Protein AF-A0A1F6RYH5-F1 (afdb_monomer_lite)

Structure (mmCIF, N/CA/C/O backbone):
data_AF-A0A1F6RYH5-F1
#
_entry.id   AF-A0A1F6RYH5-F1
#
loop_
_atom_site.group_PDB
_atom_site.id
_atom_site.type_symbol
_atom_site.label_atom_id
_atom_site.label_alt_id
_atom_site.label_comp_id
_atom_site.label_asym_id
_atom_site.label_entity_id
_atom_site.label_seq_id
_atom_site.pdbx_PDB_ins_code
_atom_site.Cartn_x
_atom_site.Cartn_y
_atom_site.Cartn_z
_atom_site.occupancy
_atom_site.B_iso_or_equiv
_atom_site.auth_seq_id
_atom_site.auth_comp_id
_atom_site.auth_asym_id
_atom_site.auth_atom_id
_atom_site.pdbx_PDB_model_num
ATOM 1 N N . MET A 1 1 ? 32.269 -37.380 -30.032 1.00 43.91 1 MET A N 1
ATOM 2 C CA . MET A 1 1 ? 31.910 -37.422 -31.464 1.00 43.91 1 MET A CA 1
ATOM 3 C C . MET A 1 1 ? 30.402 -37.262 -31.604 1.00 43.91 1 MET A C 1
ATOM 5 O O . MET A 1 1 ? 29.677 -38.203 -31.325 1.00 43.91 1 MET A O 1
ATOM 9 N N . SER A 1 2 ? 29.945 -36.060 -31.953 1.00 44.06 2 SER A N 1
ATOM 10 C CA . SER A 1 2 ? 28.698 -35.787 -32.692 1.00 44.06 2 SER A CA 1
ATOM 11 C C . SER A 1 2 ? 28.565 -34.267 -32.829 1.00 44.06 2 SER A C 1
ATOM 13 O O . SER A 1 2 ? 28.397 -33.538 -31.856 1.00 44.06 2 SER A O 1
ATOM 15 N N . ASN A 1 3 ? 28.754 -33.795 -34.060 1.00 35.84 3 ASN A N 1
ATOM 16 C CA . ASN A 1 3 ? 28.699 -32.392 -34.452 1.00 35.84 3 ASN A CA 1
ATOM 17 C C . ASN A 1 3 ? 27.254 -31.891 -34.439 1.00 35.84 3 ASN A C 1
ATOM 19 O O . ASN A 1 3 ? 26.401 -32.464 -35.111 1.00 35.84 3 ASN A O 1
ATOM 23 N N . TRP A 1 4 ? 27.003 -30.783 -33.744 1.00 41.09 4 TRP A N 1
ATOM 24 C CA . TRP A 1 4 ? 25.805 -29.964 -33.926 1.00 41.09 4 TRP A CA 1
ATOM 25 C C . TRP A 1 4 ? 26.230 -28.612 -34.500 1.00 41.09 4 TRP A C 1
ATOM 27 O O . TRP A 1 4 ? 26.720 -27.739 -33.787 1.00 41.09 4 TRP A O 1
ATOM 37 N N . SER A 1 5 ? 26.052 -28.461 -35.811 1.00 47.09 5 SER A N 1
ATOM 38 C CA . SER A 1 5 ? 26.113 -27.179 -36.512 1.00 47.09 5 SER A CA 1
ATOM 39 C C . SER A 1 5 ? 24.833 -26.398 -36.203 1.00 47.09 5 SER A C 1
ATOM 41 O O . SER A 1 5 ? 23.738 -26.837 -36.549 1.00 47.09 5 SER A O 1
ATOM 43 N N . LYS A 1 6 ? 24.962 -25.252 -35.526 1.00 53.59 6 LYS A N 1
ATOM 44 C CA . LYS A 1 6 ? 23.898 -24.249 -35.401 1.00 53.59 6 LYS A CA 1
ATOM 45 C C . LYS A 1 6 ? 24.258 -23.062 -36.287 1.00 53.59 6 LYS A C 1
ATOM 47 O O . LYS A 1 6 ? 25.104 -22.252 -35.922 1.00 53.59 6 LYS A O 1
ATOM 52 N N . SER A 1 7 ? 23.599 -22.952 -37.434 1.00 44.09 7 SER A N 1
ATOM 53 C CA . SER A 1 7 ? 23.533 -21.716 -38.210 1.00 44.09 7 SER A CA 1
ATOM 54 C C . SER A 1 7 ? 22.563 -20.748 -37.527 1.00 44.09 7 SER A C 1
ATOM 56 O O . SER A 1 7 ? 21.377 -21.047 -37.389 1.00 44.09 7 SER A O 1
ATOM 58 N N . VAL A 1 8 ? 23.067 -19.595 -37.092 1.00 40.69 8 VAL A N 1
ATOM 59 C CA . VAL A 1 8 ? 22.266 -18.470 -36.597 1.00 40.69 8 VAL A CA 1
ATOM 60 C C . VAL A 1 8 ? 21.957 -17.565 -37.789 1.00 40.69 8 VAL A C 1
ATOM 62 O O . VAL A 1 8 ? 22.864 -16.956 -38.349 1.00 40.69 8 VAL A O 1
ATOM 65 N N . ILE A 1 9 ? 20.685 -17.489 -38.183 1.00 40.03 9 ILE A N 1
ATOM 66 C CA . ILE A 1 9 ? 20.181 -16.507 -39.149 1.00 40.03 9 ILE A CA 1
ATOM 67 C C . ILE A 1 9 ? 19.642 -15.317 -38.349 1.00 40.03 9 ILE A C 1
ATOM 69 O O . ILE A 1 9 ? 18.675 -15.453 -37.602 1.00 40.03 9 ILE A O 1
ATOM 73 N N . PHE A 1 10 ? 20.275 -14.154 -38.502 1.00 41.72 10 PHE A N 1
ATOM 74 C CA . PHE A 1 10 ? 19.718 -12.867 -38.087 1.00 41.72 10 PHE A CA 1
ATOM 75 C C . PHE A 1 10 ? 18.779 -12.369 -39.191 1.00 41.72 10 PHE A C 1
ATOM 77 O O . PHE A 1 10 ? 19.227 -12.031 -40.283 1.00 41.72 10 PHE A O 1
ATOM 84 N N . GLY A 1 11 ? 17.480 -12.322 -38.904 1.00 35.91 11 GLY A N 1
ATOM 85 C CA . GLY A 1 11 ? 16.464 -11.745 -39.782 1.00 35.91 11 GLY A CA 1
ATOM 86 C C . GLY A 1 11 ? 15.385 -11.067 -38.948 1.00 35.91 11 GLY A C 1
ATOM 87 O O . GLY A 1 11 ? 14.420 -11.706 -38.545 1.00 35.91 11 GLY A O 1
ATOM 88 N N . GLY A 1 12 ? 15.577 -9.782 -38.649 1.00 33.50 12 GLY A N 1
ATOM 89 C CA . GLY A 1 12 ? 14.539 -8.928 -38.081 1.00 33.50 12 GLY A CA 1
ATOM 90 C C . GLY A 1 12 ? 13.688 -8.346 -39.205 1.00 33.50 12 GLY A C 1
ATOM 91 O O . GLY A 1 12 ? 14.188 -7.554 -39.999 1.00 33.50 12 GLY A O 1
ATOM 92 N N . ILE A 1 13 ? 12.417 -8.741 -39.273 1.00 40.22 13 ILE A N 1
ATOM 93 C CA . ILE A 1 13 ? 11.401 -8.134 -40.138 1.00 40.22 13 ILE A CA 1
ATOM 94 C C . ILE A 1 13 ? 10.404 -7.421 -39.222 1.00 40.22 13 ILE A C 1
ATOM 96 O O . ILE A 1 13 ? 9.761 -8.052 -38.385 1.00 40.22 13 ILE A O 1
ATOM 100 N N . TYR A 1 14 ? 10.291 -6.102 -39.373 1.00 45.47 14 TYR A N 1
ATOM 101 C CA . TYR A 1 14 ? 9.197 -5.312 -38.809 1.00 45.47 14 TYR A CA 1
ATOM 102 C C . TYR A 1 14 ? 7.936 -5.506 -39.666 1.00 45.47 14 TYR A C 1
ATOM 104 O O . TYR A 1 14 ? 8.047 -5.433 -40.892 1.00 45.47 14 TYR A O 1
ATOM 112 N N . PRO A 1 15 ? 6.736 -5.684 -39.087 1.00 50.44 15 PRO A N 1
ATOM 113 C CA . PRO A 1 15 ? 5.502 -5.567 -39.848 1.00 50.44 15 PRO A CA 1
ATOM 114 C C . PRO A 1 15 ? 5.034 -4.103 -39.893 1.00 50.44 15 PRO A C 1
ATOM 116 O O . PRO A 1 15 ? 4.848 -3.466 -38.857 1.00 50.44 15 PRO A O 1
ATOM 119 N N . ALA A 1 16 ? 4.803 -3.593 -41.102 1.00 46.28 16 ALA A N 1
ATOM 120 C CA . ALA A 1 16 ? 3.937 -2.445 -41.368 1.00 46.28 16 ALA A CA 1
ATOM 121 C C . ALA A 1 16 ? 2.652 -2.942 -42.072 1.00 46.28 16 ALA A C 1
ATOM 123 O O . ALA A 1 16 ? 2.674 -4.022 -42.669 1.00 46.28 16 ALA A O 1
ATOM 124 N N . PRO A 1 17 ? 1.520 -2.227 -41.948 1.00 59.06 17 PRO A N 1
ATOM 125 C CA . PRO A 1 17 ? 0.196 -2.828 -42.046 1.00 59.06 17 PRO A CA 1
ATOM 126 C C . PRO A 1 17 ? -0.375 -2.879 -43.470 1.00 59.06 17 PRO A C 1
ATOM 128 O O . PRO A 1 17 ? -0.065 -2.049 -44.317 1.00 59.06 17 PRO A O 1
ATOM 131 N N . PHE A 1 18 ? -1.251 -3.873 -43.652 1.00 43.94 18 PHE A N 1
ATOM 132 C CA . PHE A 1 18 ? -2.396 -3.966 -44.565 1.00 43.94 18 PHE A CA 1
ATOM 133 C C . PHE A 1 18 ? -2.411 -3.053 -45.802 1.00 43.94 18 PHE A C 1
ATOM 135 O O . PHE A 1 18 ? -2.788 -1.885 -45.746 1.00 43.94 18 PHE A O 1
ATOM 142 N N . GLY A 1 19 ? -2.138 -3.675 -46.948 1.00 38.94 19 GLY A N 1
ATOM 143 C CA . GLY A 1 19 ? -2.514 -3.201 -48.273 1.00 38.94 19 GLY A CA 1
ATOM 144 C C . GLY A 1 19 ? -2.898 -4.401 -49.133 1.00 38.94 19 GLY A C 1
ATOM 145 O O . GLY A 1 19 ? -2.042 -5.113 -49.646 1.00 38.94 19 GLY A O 1
ATOM 146 N N . GLU A 1 20 ? -4.196 -4.646 -49.228 1.00 48.50 20 GLU A N 1
ATOM 147 C CA . GLU A 1 20 ? -4.852 -5.634 -50.079 1.00 48.50 20 GLU A CA 1
ATOM 148 C C . GLU A 1 20 ? -4.653 -5.269 -51.558 1.00 48.50 20 GLU A C 1
ATOM 150 O O . GLU A 1 20 ? -5.166 -4.238 -51.987 1.00 48.50 20 GLU A O 1
ATOM 155 N N . LYS A 1 21 ? -3.911 -6.080 -52.333 1.00 42.19 21 LYS A N 1
ATOM 156 C CA . LYS A 1 21 ? -4.032 -6.163 -53.803 1.00 42.19 21 LYS A CA 1
ATOM 157 C C . LYS A 1 21 ? -3.678 -7.556 -54.321 1.00 42.19 21 LYS A C 1
ATOM 159 O O . LYS A 1 21 ? -2.635 -8.124 -54.006 1.00 42.19 21 LYS A O 1
ATOM 164 N N . GLU A 1 22 ? -4.591 -8.062 -55.136 1.00 48.47 22 GLU A N 1
ATOM 165 C CA . GLU A 1 22 ? -4.552 -9.314 -55.876 1.00 48.47 22 GLU A CA 1
ATOM 166 C C . GLU A 1 22 ? -3.389 -9.403 -56.880 1.00 48.47 22 GLU A C 1
ATOM 168 O O . GLU A 1 22 ? -3.003 -8.417 -57.508 1.00 48.47 22 GLU A O 1
ATOM 173 N N . GLY A 1 23 ? -2.964 -10.639 -57.157 1.00 45.81 23 GLY A N 1
ATOM 174 C CA . GLY A 1 23 ? -2.714 -11.051 -58.537 1.00 45.81 23 GLY A CA 1
ATOM 175 C C . GLY A 1 23 ? -1.262 -11.281 -58.972 1.00 45.81 23 GLY A C 1
ATOM 176 O O . GLY A 1 23 ? -0.448 -10.368 -59.035 1.00 45.81 23 GLY A O 1
ATOM 177 N N . LYS A 1 24 ? -1.063 -12.505 -59.485 1.00 44.62 24 LYS A N 1
ATOM 178 C CA . LYS A 1 24 ? -0.049 -12.980 -60.452 1.00 44.62 24 LYS A CA 1
ATOM 179 C C . LYS A 1 24 ? 1.242 -13.590 -59.889 1.00 44.62 24 LYS A C 1
ATOM 181 O O . LYS A 1 24 ? 2.238 -12.928 -59.617 1.00 44.62 24 LYS A O 1
ATOM 186 N N . ASN A 1 25 ? 1.219 -14.926 -59.879 1.00 51.25 25 ASN A N 1
ATOM 187 C CA . ASN A 1 25 ? 2.375 -15.818 -59.870 1.00 51.25 25 ASN A CA 1
ATOM 188 C C . ASN A 1 25 ? 3.365 -15.445 -60.980 1.00 51.25 25 ASN A C 1
ATOM 190 O O . ASN A 1 25 ? 3.040 -15.543 -62.163 1.00 51.25 25 ASN A O 1
ATOM 194 N N . ASN A 1 26 ? 4.588 -15.083 -60.598 1.00 45.81 26 ASN A N 1
ATOM 195 C CA . ASN A 1 26 ? 5.716 -15.001 -61.518 1.00 45.81 26 ASN A CA 1
ATOM 196 C C . ASN A 1 26 ? 6.940 -15.668 -60.872 1.00 45.81 26 ASN A C 1
ATOM 198 O O . ASN A 1 26 ? 7.672 -15.054 -60.095 1.00 45.81 26 ASN A O 1
ATOM 202 N N . SER A 1 27 ? 7.132 -16.957 -61.160 1.00 48.44 27 SER A N 1
ATOM 203 C CA . SER A 1 27 ? 8.313 -17.723 -60.758 1.00 48.44 27 SER A CA 1
ATOM 204 C C . SER A 1 27 ? 9.533 -17.250 -61.550 1.00 48.44 27 SER A C 1
ATOM 206 O O . SER A 1 27 ? 9.820 -17.751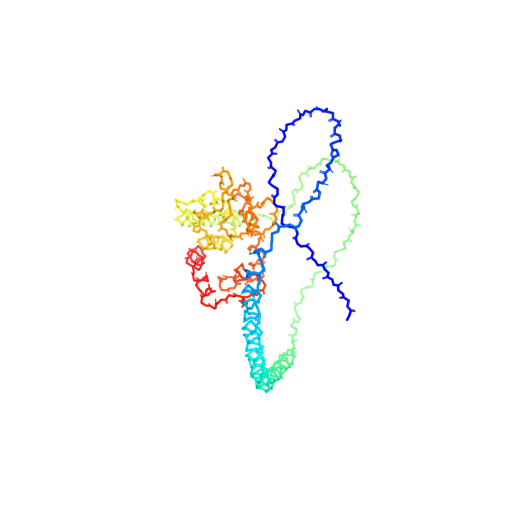 -62.636 1.00 48.44 27 SER A O 1
ATOM 208 N N . ARG A 1 28 ? 10.286 -16.295 -60.995 1.00 45.41 28 ARG A N 1
ATOM 209 C CA . ARG A 1 28 ? 11.625 -15.961 -61.493 1.00 45.41 28 ARG A CA 1
ATOM 210 C C . ARG A 1 28 ? 12.632 -17.002 -61.003 1.00 45.41 28 ARG A C 1
ATOM 212 O O . ARG A 1 28 ? 12.983 -17.051 -59.829 1.00 45.41 28 ARG A O 1
ATOM 219 N N . LYS A 1 29 ? 13.090 -17.833 -61.939 1.00 49.06 29 LYS A N 1
ATOM 220 C CA . LYS A 1 29 ? 14.235 -18.740 -61.804 1.00 49.06 29 LYS A CA 1
ATOM 221 C C . LYS A 1 29 ? 15.489 -17.888 -61.562 1.00 49.06 29 LYS A C 1
ATOM 223 O O . LYS A 1 29 ? 15.920 -17.170 -62.460 1.00 49.06 29 LYS A O 1
ATOM 228 N N . ILE A 1 30 ? 16.048 -17.928 -60.353 1.00 47.03 30 ILE A N 1
ATOM 229 C CA . ILE A 1 30 ? 17.334 -17.289 -60.046 1.00 47.03 30 ILE A CA 1
ATOM 230 C C . ILE A 1 30 ? 18.429 -18.197 -60.613 1.00 47.03 30 ILE A C 1
ATOM 232 O O . ILE A 1 30 ? 18.685 -19.275 -60.080 1.00 47.03 30 ILE A O 1
ATOM 236 N N . GLN A 1 31 ? 19.036 -17.789 -61.727 1.00 48.38 31 GLN A N 1
ATOM 237 C CA . GLN A 1 31 ? 20.284 -18.378 -62.205 1.00 48.38 31 GLN A CA 1
ATOM 238 C C . GLN A 1 31 ? 21.440 -17.758 -61.416 1.00 48.38 31 GLN A C 1
ATOM 240 O O . GLN A 1 31 ? 21.667 -16.552 -61.483 1.00 48.38 31 GLN A O 1
ATOM 245 N N . PHE A 1 32 ? 22.154 -18.588 -60.657 1.00 43.03 32 PHE A N 1
ATOM 246 C CA . PHE A 1 32 ? 23.439 -18.223 -60.072 1.00 43.03 32 PHE A CA 1
ATOM 247 C C . PHE A 1 32 ? 24.524 -18.407 -61.133 1.00 43.03 32 PHE A C 1
ATOM 249 O O . PHE A 1 32 ? 24.787 -19.529 -61.565 1.00 43.03 32 PHE A O 1
ATOM 256 N N . SER A 1 33 ? 25.146 -17.307 -61.549 1.00 46.00 33 SER A N 1
ATOM 257 C CA . SER A 1 33 ? 26.382 -17.354 -62.328 1.00 46.00 33 SER A CA 1
ATOM 258 C C . SER A 1 33 ? 27.542 -17.788 -61.423 1.00 46.00 33 SER A C 1
ATOM 260 O O . SER A 1 33 ? 27.636 -17.298 -60.294 1.00 46.00 33 SER A O 1
ATOM 262 N N . PRO A 1 34 ? 28.437 -18.679 -61.882 1.00 50.78 34 PRO A N 1
ATOM 263 C CA . PRO A 1 34 ? 29.641 -19.021 -61.140 1.00 50.78 34 PRO A CA 1
ATOM 264 C C . PRO A 1 34 ? 30.563 -17.798 -61.083 1.00 50.78 34 PRO A C 1
ATOM 266 O O . PRO A 1 34 ? 30.979 -17.267 -62.111 1.00 50.78 34 PRO A O 1
ATOM 269 N N . VAL A 1 35 ? 30.859 -17.336 -59.867 1.00 48.28 35 VAL A N 1
ATOM 270 C CA . VAL A 1 35 ? 31.877 -16.312 -59.618 1.00 48.28 35 VAL A CA 1
ATOM 271 C C . VAL A 1 35 ? 33.237 -16.948 -59.892 1.00 48.28 35 VAL A C 1
ATOM 273 O O . VAL A 1 35 ? 33.604 -17.934 -59.252 1.00 48.28 35 VAL A O 1
ATOM 276 N N . SER A 1 36 ? 33.954 -16.410 -60.878 1.00 49.62 36 SER A N 1
ATOM 277 C CA . SER A 1 36 ? 35.301 -16.840 -61.240 1.00 49.62 36 SER A CA 1
ATOM 278 C C . SER A 1 36 ? 36.258 -16.601 -60.076 1.00 49.62 36 SER A C 1
ATOM 280 O O . SER A 1 36 ? 36.358 -15.492 -59.547 1.00 49.62 36 SER A O 1
ATOM 282 N N . ALA A 1 37 ? 36.958 -17.661 -59.687 1.00 55.72 37 ALA A N 1
ATOM 283 C CA . ALA A 1 37 ? 37.959 -17.664 -58.638 1.00 55.72 37 ALA A CA 1
ATOM 284 C C . ALA A 1 37 ? 39.265 -17.029 -59.134 1.00 55.72 37 ALA A C 1
ATOM 286 O O . ALA A 1 37 ? 40.218 -17.741 -59.406 1.00 55.72 37 ALA A O 1
ATOM 287 N N . ASP A 1 38 ? 39.309 -15.700 -59.218 1.00 54.06 38 ASP A N 1
ATOM 288 C CA . ASP A 1 38 ? 40.546 -14.948 -59.451 1.00 54.06 38 ASP A CA 1
ATOM 289 C C . ASP A 1 38 ? 40.605 -13.714 -58.541 1.00 54.06 38 ASP A C 1
ATOM 291 O O . ASP A 1 38 ? 40.361 -12.580 -58.944 1.00 54.06 38 ASP A O 1
ATOM 295 N N . SER A 1 39 ? 40.939 -13.936 -57.267 1.00 54.16 39 SER A N 1
ATOM 296 C CA . SER A 1 39 ? 41.472 -12.888 -56.385 1.00 54.16 39 SER A CA 1
ATOM 297 C C . SER A 1 39 ? 42.345 -13.501 -55.282 1.00 54.16 39 SER A C 1
ATOM 299 O O . SER A 1 39 ? 41.948 -13.742 -54.145 1.00 54.16 39 SER A O 1
ATOM 301 N N . ILE A 1 40 ? 43.612 -13.758 -55.613 1.00 55.06 40 ILE A N 1
ATOM 302 C CA . ILE A 1 40 ? 44.617 -14.325 -54.693 1.00 55.06 40 ILE A CA 1
ATOM 303 C C . ILE A 1 40 ? 45.072 -13.324 -53.598 1.00 55.06 40 ILE A C 1
ATOM 305 O O . ILE A 1 40 ? 45.908 -13.661 -52.762 1.00 55.06 40 ILE A O 1
ATOM 309 N N . HIS A 1 41 ? 44.479 -12.131 -53.490 1.00 50.25 41 HIS A N 1
ATOM 310 C CA . HIS A 1 41 ? 44.973 -11.075 -52.595 1.00 50.25 41 HIS A CA 1
ATOM 311 C C . HIS A 1 41 ? 44.304 -10.975 -51.201 1.00 50.25 41 HIS A C 1
ATOM 313 O O . HIS A 1 41 ? 44.710 -10.136 -50.396 1.00 50.25 41 HIS A O 1
ATOM 319 N N . GLU A 1 42 ? 43.348 -11.848 -50.851 1.00 51.41 42 GLU A N 1
ATOM 320 C CA . GLU A 1 42 ? 42.658 -11.813 -49.538 1.00 51.41 42 GLU A CA 1
ATOM 321 C C . GLU A 1 42 ? 43.153 -12.835 -48.491 1.00 51.41 42 GLU A C 1
ATOM 323 O O . GLU A 1 42 ? 42.614 -12.919 -47.388 1.00 51.41 42 GLU A O 1
ATOM 328 N N . ARG A 1 43 ? 44.229 -13.590 -48.756 1.00 52.94 43 ARG A N 1
ATOM 329 C CA . ARG A 1 43 ? 44.749 -14.571 -47.776 1.00 52.94 43 ARG A CA 1
ATOM 330 C C . ARG A 1 43 ? 45.491 -13.959 -46.576 1.00 52.94 43 ARG A C 1
ATOM 332 O O . ARG A 1 43 ? 45.664 -14.639 -45.569 1.00 52.94 43 ARG A O 1
ATOM 339 N N . GLY A 1 44 ? 45.879 -12.682 -46.637 1.00 54.41 44 GLY A N 1
ATOM 340 C CA . GLY A 1 44 ? 46.602 -12.008 -45.547 1.00 54.41 44 GLY A CA 1
ATOM 341 C C . GLY A 1 44 ? 45.725 -11.554 -44.372 1.00 54.41 44 GLY A C 1
ATOM 342 O O . GLY A 1 44 ? 46.181 -11.546 -43.234 1.00 54.41 44 GLY A O 1
ATOM 343 N N . TRP A 1 45 ? 44.455 -11.216 -44.614 1.00 52.59 45 TRP A N 1
ATOM 344 C CA . TRP A 1 45 ? 43.571 -10.638 -43.588 1.00 52.59 45 TRP A CA 1
ATOM 345 C C . TRP A 1 45 ? 42.871 -11.683 -42.707 1.00 52.59 45 TRP A C 1
ATOM 347 O O . TRP A 1 45 ? 42.473 -11.379 -41.580 1.00 52.59 45 TRP A O 1
ATOM 357 N N . ALA A 1 46 ? 42.745 -12.922 -43.190 1.00 57.50 46 ALA A N 1
ATOM 358 C CA . ALA A 1 46 ? 42.126 -14.013 -42.439 1.00 57.50 46 ALA A CA 1
ATOM 359 C C . ALA A 1 46 ? 43.029 -14.536 -41.304 1.00 57.50 46 ALA A C 1
ATOM 361 O O . ALA A 1 46 ? 42.539 -14.799 -40.207 1.00 57.50 46 ALA A O 1
ATOM 362 N N . GLY A 1 47 ? 44.348 -14.622 -41.524 1.00 62.88 47 GLY A N 1
ATOM 363 C CA . GLY A 1 47 ? 45.293 -15.149 -40.529 1.00 62.88 47 GLY A CA 1
ATOM 364 C C . GLY A 1 47 ? 45.377 -14.299 -39.257 1.00 62.88 47 GLY A C 1
ATOM 365 O O . GLY A 1 47 ? 45.364 -14.831 -38.148 1.00 62.88 47 GLY A O 1
ATOM 366 N N . THR A 1 48 ? 45.374 -12.972 -39.397 1.00 70.00 48 THR A N 1
ATOM 367 C CA . THR A 1 48 ? 45.495 -12.038 -38.265 1.00 70.00 48 THR A CA 1
ATOM 368 C C . THR A 1 48 ? 44.254 -12.025 -37.371 1.00 70.00 48 THR A C 1
ATOM 370 O O . THR A 1 48 ? 44.362 -11.809 -36.167 1.00 70.00 48 THR A O 1
ATOM 373 N N . ARG A 1 49 ? 43.061 -12.281 -37.929 1.00 75.44 49 ARG A N 1
ATOM 374 C CA . ARG A 1 49 ? 41.824 -12.374 -37.134 1.00 75.44 49 ARG A CA 1
ATOM 375 C C . ARG A 1 49 ? 41.729 -13.689 -36.364 1.00 75.44 49 ARG A C 1
ATOM 377 O O . ARG A 1 49 ? 41.208 -13.694 -35.253 1.00 75.44 49 ARG A O 1
ATOM 384 N N . ILE A 1 50 ? 42.247 -14.783 -36.924 1.00 79.56 50 ILE A N 1
ATOM 385 C CA . ILE A 1 50 ? 42.250 -16.092 -36.258 1.00 79.56 50 ILE A CA 1
ATOM 386 C C . ILE A 1 50 ? 43.148 -16.052 -35.014 1.00 79.56 50 ILE A C 1
ATOM 388 O O . ILE A 1 50 ? 42.693 -16.422 -33.934 1.00 79.56 50 ILE A O 1
ATOM 392 N N . SER A 1 51 ? 44.359 -15.494 -35.113 1.00 80.19 51 SER A N 1
ATOM 393 C CA . SER A 1 51 ? 45.268 -15.394 -33.958 1.00 80.19 51 SER A CA 1
ATOM 394 C C . SER A 1 51 ? 44.741 -14.471 -32.848 1.00 80.19 51 SER A C 1
ATOM 396 O O . SER A 1 51 ? 44.914 -14.748 -31.660 1.00 80.19 51 SER A O 1
ATOM 398 N N . GLN A 1 52 ? 44.034 -13.391 -33.203 1.00 86.06 52 GLN A N 1
ATOM 399 C CA . GLN A 1 52 ? 43.354 -12.535 -32.224 1.00 86.06 52 GLN A CA 1
ATOM 400 C C . GLN A 1 52 ? 42.229 -13.277 -31.488 1.00 86.06 52 GLN A C 1
ATOM 402 O O . GLN A 1 52 ? 42.081 -13.120 -30.274 1.00 86.06 52 GLN A O 1
ATOM 407 N N . LEU A 1 53 ? 41.457 -14.105 -32.196 1.00 88.00 53 LEU A N 1
ATOM 408 C CA . LEU A 1 53 ? 40.384 -14.903 -31.601 1.00 88.00 53 LEU A CA 1
ATOM 409 C C . LEU A 1 53 ? 40.917 -16.001 -30.676 1.00 88.00 53 LEU A C 1
ATOM 411 O O . LEU A 1 53 ? 40.347 -16.210 -29.606 1.00 88.00 53 LEU A O 1
ATOM 415 N N . GLU A 1 54 ? 42.017 -16.660 -31.038 1.00 91.69 54 GLU A N 1
ATOM 416 C CA . GLU A 1 54 ? 42.670 -17.665 -30.187 1.00 91.69 54 GLU A CA 1
ATOM 417 C C . GLU A 1 54 ? 43.168 -17.052 -28.871 1.00 91.69 54 GLU A C 1
ATOM 419 O O . GLU A 1 54 ? 42.902 -17.592 -27.794 1.00 91.69 54 GLU A O 1
ATOM 424 N N . ASN A 1 55 ? 43.781 -15.865 -28.932 1.00 93.12 55 ASN A N 1
ATOM 425 C CA . ASN A 1 55 ? 44.206 -15.128 -27.740 1.00 93.12 55 ASN A CA 1
ATOM 426 C C . ASN A 1 55 ? 43.024 -14.726 -26.842 1.00 93.12 55 ASN A C 1
ATOM 428 O O . ASN A 1 55 ? 43.106 -14.841 -25.616 1.00 93.12 55 ASN A O 1
ATOM 432 N N . LEU A 1 56 ? 41.907 -14.280 -27.426 1.00 92.56 56 LEU A N 1
ATOM 433 C CA . LEU A 1 56 ? 40.690 -13.966 -26.668 1.00 92.56 56 LEU A CA 1
ATOM 434 C C . LEU A 1 56 ? 40.094 -15.212 -26.002 1.00 92.56 56 LEU A C 1
ATOM 436 O O . LEU A 1 56 ? 39.675 -15.145 -24.845 1.00 92.56 56 LEU A O 1
ATOM 440 N N . LEU A 1 57 ? 40.089 -16.348 -26.701 1.00 94.00 57 LEU A N 1
ATOM 441 C CA . LEU A 1 57 ? 39.627 -17.630 -26.168 1.00 94.00 57 LEU A CA 1
ATOM 442 C C . LEU A 1 57 ? 40.475 -18.093 -24.981 1.00 94.00 57 LEU A C 1
ATOM 444 O O . LEU A 1 57 ? 39.918 -18.507 -23.964 1.00 94.00 57 LEU A O 1
ATOM 448 N N . GLU A 1 58 ? 41.800 -17.984 -25.070 1.00 96.19 58 GLU A N 1
ATOM 449 C CA . GLU A 1 58 ? 42.697 -18.336 -23.964 1.00 96.19 58 GLU A CA 1
ATOM 450 C C . GLU A 1 58 ? 42.525 -17.406 -22.754 1.00 96.19 58 GLU A C 1
ATOM 452 O O . GLU A 1 58 ? 42.437 -17.871 -21.613 1.00 96.19 58 GLU A O 1
ATOM 457 N N . MET A 1 59 ? 42.360 -16.098 -22.975 1.00 92.00 59 MET A N 1
ATOM 458 C CA . MET A 1 59 ? 42.041 -15.164 -21.888 1.00 92.00 59 MET A CA 1
ATOM 459 C C . MET A 1 59 ? 40.692 -15.483 -21.230 1.00 92.00 59 MET A C 1
ATOM 461 O O . MET A 1 59 ? 40.587 -15.464 -20.000 1.00 92.00 59 MET A O 1
ATOM 465 N N . ALA A 1 60 ? 39.674 -15.829 -22.022 1.00 90.69 60 ALA A N 1
ATOM 466 C CA . ALA A 1 60 ? 38.361 -16.212 -21.512 1.00 90.69 60 ALA A CA 1
ATOM 467 C C . ALA A 1 60 ? 38.424 -17.502 -20.677 1.00 90.69 60 ALA A C 1
ATOM 469 O O . ALA A 1 60 ? 37.871 -17.537 -19.576 1.00 90.69 60 ALA A O 1
ATOM 470 N N . LYS A 1 61 ? 39.152 -18.530 -21.138 1.00 95.25 61 LYS A N 1
ATOM 471 C CA . LYS A 1 61 ? 39.372 -19.773 -20.376 1.00 95.25 61 LYS A CA 1
ATOM 472 C C . LYS A 1 61 ? 40.088 -19.510 -19.053 1.00 95.25 61 LYS A C 1
ATOM 474 O O . LYS A 1 61 ? 39.654 -19.996 -18.010 1.00 95.25 61 LYS A O 1
ATOM 479 N N . LYS A 1 62 ? 41.150 -18.698 -19.069 1.00 95.44 62 LYS A N 1
ATOM 480 C CA . LYS A 1 62 ? 41.904 -18.351 -17.855 1.00 95.44 62 LYS A CA 1
ATOM 481 C C . LYS A 1 62 ? 41.047 -17.571 -16.854 1.00 95.44 62 LYS A C 1
ATOM 483 O O . LYS A 1 62 ? 41.127 -17.815 -15.650 1.00 95.44 62 LYS A O 1
ATOM 488 N N . SER A 1 63 ? 40.202 -16.665 -17.349 1.00 90.44 63 SER A N 1
ATOM 489 C CA . SER A 1 63 ? 39.234 -15.934 -16.526 1.00 90.44 63 SER A CA 1
ATOM 490 C C . SER A 1 63 ? 38.198 -16.880 -15.907 1.00 90.44 63 SER A C 1
ATOM 492 O O . SER A 1 63 ? 37.961 -16.837 -14.700 1.00 90.44 63 SER A O 1
ATOM 494 N N . TRP A 1 64 ? 37.662 -17.812 -16.702 1.00 92.38 64 TRP A N 1
ATOM 495 C CA . TRP A 1 64 ? 36.691 -18.809 -16.253 1.00 92.38 64 TRP A CA 1
ATOM 496 C C . TRP A 1 64 ? 37.230 -19.711 -15.135 1.00 92.38 64 TRP A C 1
ATOM 498 O O . TRP A 1 64 ? 36.567 -19.880 -14.110 1.00 92.38 64 TRP A O 1
ATOM 508 N N . GLU A 1 65 ? 38.450 -20.238 -15.271 1.00 95.88 65 GLU A N 1
ATOM 509 C CA . GLU A 1 65 ? 39.059 -21.080 -14.230 1.00 95.88 65 GLU A CA 1
ATOM 510 C C . GLU A 1 65 ? 39.333 -20.300 -12.930 1.00 95.88 65 GLU A C 1
ATOM 512 O O . GLU A 1 65 ? 39.157 -20.828 -11.826 1.00 95.88 65 GLU A O 1
ATOM 517 N N . LYS A 1 66 ? 39.668 -19.005 -13.024 1.00 94.38 66 LYS A N 1
ATOM 518 C CA . LYS A 1 66 ? 39.810 -18.132 -11.847 1.00 94.38 66 LYS A CA 1
ATOM 519 C C . LYS A 1 66 ? 38.466 -17.881 -11.154 1.00 94.38 66 LYS A C 1
ATOM 521 O O . LYS A 1 66 ? 38.385 -17.951 -9.929 1.00 94.38 66 LYS A O 1
ATOM 526 N N . SER A 1 67 ? 37.399 -17.638 -11.913 1.00 89.19 67 SER A N 1
ATOM 527 C CA . SER A 1 67 ? 36.047 -17.491 -11.359 1.00 89.19 67 SER A CA 1
ATOM 528 C C . SER A 1 67 ? 35.555 -18.783 -10.704 1.00 89.19 67 SER A C 1
ATOM 530 O O . SER A 1 67 ? 34.976 -18.747 -9.617 1.00 89.19 67 SER A O 1
ATOM 532 N N . LYS A 1 68 ? 35.827 -19.934 -11.326 1.00 95.81 68 LYS A N 1
ATOM 533 C CA . LYS A 1 68 ? 35.451 -21.254 -10.813 1.00 95.81 68 LYS A CA 1
ATOM 534 C C . LYS A 1 68 ? 36.167 -21.590 -9.504 1.00 95.81 68 LYS A C 1
ATOM 536 O O . LYS A 1 68 ? 35.520 -22.065 -8.570 1.00 95.81 68 LYS A O 1
ATOM 541 N N . SER A 1 69 ? 37.469 -21.314 -9.400 1.00 95.81 69 SER A N 1
ATOM 542 C CA . SER A 1 69 ? 38.219 -21.544 -8.156 1.00 95.81 69 SER A CA 1
ATOM 543 C C . SER A 1 69 ? 37.743 -20.634 -7.018 1.00 95.81 69 SER A C 1
ATOM 545 O O . SER A 1 69 ? 37.567 -21.100 -5.890 1.00 95.81 69 SER A O 1
ATOM 547 N N . LEU A 1 70 ? 37.422 -19.372 -7.317 1.00 92.06 70 LEU A N 1
ATOM 548 C CA . LEU A 1 70 ? 36.870 -18.427 -6.345 1.00 92.06 70 LEU A CA 1
ATOM 549 C C . LEU A 1 70 ? 35.476 -18.858 -5.858 1.00 92.06 70 LEU A C 1
ATOM 551 O O . LEU A 1 70 ? 35.218 -18.854 -4.655 1.00 92.06 70 LEU A O 1
ATOM 555 N N . TYR A 1 71 ? 34.611 -19.326 -6.763 1.00 92.81 71 TYR A N 1
ATOM 556 C CA . TYR A 1 71 ? 33.311 -19.905 -6.408 1.00 92.81 71 TYR A CA 1
ATOM 557 C C . TYR A 1 71 ? 33.451 -21.122 -5.482 1.00 92.81 71 TYR A C 1
ATOM 559 O O . TYR A 1 71 ? 32.750 -21.213 -4.474 1.00 92.81 71 TYR A O 1
ATOM 567 N N . LEU A 1 72 ? 34.370 -22.045 -5.787 1.00 93.81 72 LEU A N 1
ATOM 568 C CA . LEU A 1 72 ? 34.609 -23.227 -4.955 1.00 93.81 72 LEU A CA 1
ATOM 569 C C . LEU A 1 72 ? 35.148 -22.855 -3.567 1.00 93.81 72 LEU A C 1
ATOM 571 O O . LEU A 1 72 ? 34.699 -23.426 -2.573 1.00 93.81 72 LEU A O 1
ATOM 575 N N . SER A 1 73 ? 36.044 -21.868 -3.486 1.00 91.94 73 SER A N 1
ATOM 576 C CA . SER A 1 73 ? 36.561 -21.355 -2.214 1.00 91.94 73 SER A CA 1
ATOM 577 C C . SER A 1 73 ? 35.446 -20.750 -1.351 1.00 91.94 73 SER A C 1
ATOM 579 O O . SER A 1 73 ? 35.275 -21.140 -0.194 1.00 91.94 73 SER A O 1
ATOM 581 N N . ILE A 1 74 ? 34.598 -19.893 -1.935 1.00 91.00 74 ILE A N 1
ATOM 582 C CA . ILE A 1 74 ? 33.435 -19.311 -1.244 1.00 91.00 74 ILE A CA 1
ATOM 583 C C . ILE A 1 74 ? 32.464 -20.406 -0.793 1.00 91.00 74 ILE A C 1
ATOM 585 O O . ILE A 1 74 ? 32.014 -20.394 0.352 1.00 91.00 74 ILE A O 1
ATOM 589 N N . LYS A 1 75 ? 32.160 -21.377 -1.661 1.00 93.44 75 LYS A N 1
ATOM 590 C CA . LYS A 1 75 ? 31.252 -22.488 -1.345 1.00 93.44 75 LYS A CA 1
ATOM 591 C C . LYS A 1 75 ? 31.757 -23.312 -0.159 1.00 93.44 75 LYS A C 1
ATOM 593 O O . LYS A 1 75 ? 30.964 -23.661 0.716 1.00 93.44 75 LYS A O 1
ATOM 598 N N . ASN A 1 76 ? 33.055 -23.604 -0.111 1.00 91.00 76 ASN A N 1
ATOM 599 C CA . ASN A 1 76 ? 33.654 -24.374 0.977 1.00 91.00 76 ASN A CA 1
ATOM 600 C C . ASN A 1 76 ? 33.676 -23.585 2.296 1.00 91.00 76 ASN A C 1
ATOM 602 O O . ASN A 1 76 ? 33.303 -24.146 3.326 1.00 91.00 76 ASN A O 1
ATOM 606 N N . ASN A 1 77 ? 34.006 -22.287 2.261 1.00 90.12 77 ASN A N 1
ATOM 607 C CA . ASN A 1 77 ? 33.947 -21.413 3.441 1.00 90.12 77 ASN A CA 1
ATOM 608 C C . ASN A 1 77 ? 32.519 -21.223 3.969 1.00 90.12 77 ASN A C 1
ATOM 610 O O . ASN A 1 77 ? 32.284 -21.197 5.175 1.00 90.12 77 ASN A O 1
ATOM 614 N N . LEU A 1 78 ? 31.532 -21.122 3.078 1.00 86.12 78 LEU A N 1
ATOM 615 C CA . LEU A 1 78 ? 30.137 -21.011 3.493 1.00 86.12 78 LEU A CA 1
ATOM 616 C C . LEU A 1 78 ? 29.656 -22.317 4.143 1.00 86.12 78 LEU A C 1
ATOM 618 O O . LEU A 1 78 ? 28.980 -22.289 5.170 1.00 86.12 78 LEU A O 1
ATOM 622 N N . LYS A 1 79 ? 30.052 -23.469 3.586 1.00 89.19 79 LYS A N 1
ATOM 623 C CA . LYS A 1 79 ? 29.716 -24.787 4.138 1.00 89.19 79 LYS A CA 1
ATOM 624 C C . LYS A 1 79 ? 30.331 -25.006 5.524 1.00 89.19 79 LYS A C 1
ATOM 626 O O . LYS A 1 79 ? 29.649 -25.554 6.389 1.00 89.19 79 LYS A O 1
ATOM 631 N N . SER A 1 80 ? 31.575 -24.575 5.759 1.00 85.44 80 SER A N 1
ATOM 632 C CA . SER A 1 80 ? 32.211 -24.688 7.081 1.00 85.44 80 SER A CA 1
ATOM 633 C C . SER A 1 80 ? 31.530 -23.791 8.118 1.00 85.44 80 SER A C 1
ATOM 635 O O . SER A 1 80 ? 31.221 -24.265 9.210 1.00 85.44 80 SER A O 1
ATOM 637 N N . HIS A 1 81 ? 31.188 -22.549 7.760 1.00 77.44 81 HIS A N 1
ATOM 638 C CA . HIS A 1 81 ? 30.464 -21.643 8.655 1.00 77.44 81 HIS A CA 1
ATOM 639 C C . HIS A 1 81 ? 29.054 -22.128 9.003 1.00 77.44 81 HIS A C 1
ATOM 641 O O . HIS A 1 81 ? 28.635 -22.006 10.155 1.00 77.44 81 HIS A O 1
ATOM 647 N N . ILE A 1 82 ? 28.319 -22.690 8.037 1.00 79.31 82 ILE A N 1
ATOM 648 C CA . ILE A 1 82 ? 26.992 -23.266 8.296 1.00 79.31 82 ILE A CA 1
ATOM 649 C C . ILE A 1 82 ? 27.112 -24.460 9.248 1.00 79.31 82 ILE A C 1
ATOM 651 O O . ILE A 1 82 ? 26.363 -24.528 10.220 1.00 79.31 82 ILE A O 1
ATOM 655 N N . ARG A 1 83 ? 28.089 -25.351 9.023 1.00 76.50 83 ARG A N 1
ATOM 656 C CA . ARG A 1 83 ? 28.322 -26.516 9.887 1.00 76.50 83 ARG A CA 1
ATOM 657 C C . ARG A 1 83 ? 28.672 -26.094 11.315 1.00 76.50 83 ARG A C 1
ATOM 659 O O . ARG A 1 83 ? 28.069 -26.593 12.253 1.00 76.50 83 ARG A O 1
ATOM 666 N N . GLN A 1 84 ? 29.564 -25.117 11.480 1.00 78.12 84 GLN A N 1
ATOM 667 C CA . GLN A 1 84 ? 29.957 -24.612 12.800 1.00 78.12 84 GLN A CA 1
ATOM 668 C C . GLN A 1 84 ? 28.781 -23.987 13.565 1.00 78.12 84 GLN A C 1
ATOM 670 O O . GLN A 1 84 ? 28.683 -24.132 14.780 1.00 78.12 84 GLN A O 1
ATOM 675 N N . LYS A 1 85 ? 27.865 -23.307 12.864 1.00 76.94 85 LYS A N 1
ATOM 676 C CA . LYS A 1 85 ? 26.673 -22.724 13.490 1.00 76.94 85 LYS A CA 1
ATOM 677 C C . LYS A 1 85 ? 25.609 -23.774 13.815 1.00 76.94 85 LYS A C 1
ATOM 679 O O . LYS A 1 85 ? 24.975 -23.664 14.859 1.00 76.94 85 LYS A O 1
ATOM 684 N N . GLN A 1 86 ? 25.425 -24.794 12.977 1.00 77.19 86 GLN A N 1
ATOM 685 C CA . GLN A 1 86 ? 24.462 -25.869 13.245 1.00 77.19 86 GLN A CA 1
ATOM 686 C C . GLN A 1 86 ? 24.773 -26.630 14.543 1.00 77.19 86 GLN A C 1
ATOM 688 O O . GLN A 1 86 ? 23.843 -26.894 15.301 1.00 77.19 86 GLN A O 1
ATOM 693 N N . GLU A 1 87 ? 26.050 -26.873 14.852 1.00 79.94 87 GLU A N 1
ATOM 694 C CA . GLU A 1 87 ? 26.470 -27.517 16.112 1.00 79.94 87 GLU A CA 1
ATOM 695 C C . GLU A 1 87 ? 26.117 -26.683 17.361 1.00 79.94 87 GLU A C 1
ATOM 697 O O . GLU A 1 87 ? 25.889 -27.236 18.433 1.00 79.94 87 GLU A O 1
ATOM 702 N N . LEU A 1 88 ? 26.017 -25.353 17.235 1.00 82.88 88 LEU A N 1
ATOM 703 C CA . LEU A 1 88 ? 25.658 -24.467 18.348 1.00 82.88 88 LEU A CA 1
ATOM 704 C C . LEU A 1 88 ? 24.139 -24.289 18.498 1.00 82.88 88 LEU A C 1
ATOM 706 O O . LEU A 1 88 ? 23.625 -24.253 19.613 1.00 82.88 88 LEU A O 1
ATOM 710 N N . TYR A 1 89 ? 23.402 -24.170 17.390 1.00 82.88 89 TYR A N 1
ATOM 711 C CA . TYR A 1 89 ? 21.956 -23.918 17.437 1.00 82.88 89 TYR A CA 1
ATOM 712 C C . TYR A 1 89 ? 21.137 -25.161 17.795 1.00 82.88 89 TYR A C 1
ATOM 714 O O . TYR A 1 89 ? 20.090 -25.025 18.426 1.00 82.88 89 TYR A O 1
ATOM 722 N N . TRP A 1 90 ? 21.595 -26.359 17.422 1.00 86.06 90 TRP A N 1
ATOM 723 C CA . TRP A 1 90 ? 20.873 -27.602 17.700 1.00 86.06 90 TRP A CA 1
ATOM 724 C C . TRP A 1 90 ? 20.653 -27.871 19.201 1.00 86.06 90 TRP A C 1
ATOM 726 O O . TRP A 1 90 ? 19.498 -28.055 19.591 1.00 86.06 90 TRP A O 1
ATOM 736 N N . PRO A 1 91 ? 21.677 -27.819 20.081 1.00 90.62 91 PRO A N 1
ATOM 737 C CA . PRO A 1 91 ? 21.467 -28.028 21.515 1.00 90.62 91 PRO A CA 1
ATOM 738 C C . PRO A 1 91 ? 20.599 -26.936 22.155 1.00 90.62 91 PRO A C 1
ATOM 740 O O . PRO A 1 91 ? 19.775 -27.242 23.013 1.00 90.62 91 PRO A O 1
ATOM 743 N N . VAL A 1 92 ? 20.717 -25.677 21.711 1.00 92.19 92 VAL A N 1
ATOM 744 C CA . VAL A 1 92 ? 19.875 -24.570 22.204 1.00 92.19 92 VAL A CA 1
ATOM 745 C C . VAL A 1 92 ? 18.408 -24.798 21.843 1.00 92.19 92 VAL A C 1
ATOM 747 O O . VAL A 1 92 ? 17.528 -24.633 22.685 1.00 92.19 92 VAL A O 1
ATOM 750 N N . LEU A 1 93 ? 18.133 -25.219 20.608 1.00 91.31 93 LEU A N 1
ATOM 751 C CA . LEU A 1 93 ? 16.773 -25.487 20.150 1.00 91.31 93 LEU A CA 1
ATOM 752 C C . LEU A 1 93 ? 16.159 -26.689 20.882 1.00 91.31 93 LEU A C 1
ATOM 754 O O . LEU A 1 93 ? 15.010 -26.613 21.312 1.00 91.31 93 LEU A O 1
ATOM 758 N N . VAL A 1 94 ? 16.937 -27.753 21.106 1.00 95.19 94 VAL A N 1
ATOM 759 C CA . VAL A 1 94 ? 16.517 -28.900 21.930 1.00 95.19 94 VAL A CA 1
ATOM 760 C C . VAL A 1 94 ? 16.211 -28.463 23.368 1.00 95.19 94 VAL A C 1
ATOM 762 O O . VAL A 1 94 ? 15.171 -28.839 23.904 1.00 95.19 94 VAL A O 1
ATOM 765 N N . ALA A 1 95 ? 17.050 -27.620 23.979 1.00 95.62 95 ALA A N 1
ATOM 766 C CA . ALA A 1 95 ? 16.819 -27.107 25.331 1.00 95.62 95 ALA A CA 1
ATOM 767 C C . ALA A 1 95 ? 15.533 -26.265 25.435 1.00 95.62 95 ALA A C 1
ATOM 769 O O . ALA A 1 95 ? 14.770 -26.429 26.386 1.00 95.62 95 ALA A O 1
ATOM 770 N N . ILE A 1 96 ? 15.253 -25.410 24.443 1.00 95.44 96 ILE A N 1
ATOM 771 C CA . ILE A 1 96 ? 14.013 -24.618 24.382 1.00 95.44 96 ILE A CA 1
ATOM 772 C C . ILE A 1 96 ? 12.789 -25.536 24.293 1.00 95.44 96 ILE A C 1
ATOM 774 O O . ILE A 1 96 ? 11.831 -25.350 25.041 1.00 95.44 96 ILE A O 1
ATOM 778 N N . VAL A 1 97 ? 12.823 -26.551 23.424 1.00 95.56 97 VAL A N 1
ATOM 779 C CA . VAL A 1 97 ? 11.714 -27.508 23.278 1.00 95.56 97 VAL A CA 1
ATOM 780 C C . VAL A 1 97 ? 11.471 -28.273 24.582 1.00 95.56 97 VAL A C 1
ATOM 782 O O . VAL A 1 97 ? 10.324 -28.395 25.010 1.00 95.56 97 VAL A O 1
ATOM 785 N N . LEU A 1 98 ? 12.531 -28.727 25.258 1.00 95.75 98 LEU A N 1
ATOM 786 C CA . LEU A 1 98 ? 12.416 -29.398 26.557 1.00 95.75 98 LEU A CA 1
ATOM 787 C C . LEU A 1 98 ? 11.822 -28.476 27.634 1.00 95.75 98 LEU A C 1
ATOM 789 O O . LEU A 1 98 ? 10.937 -28.901 28.376 1.00 95.75 98 LEU A O 1
ATOM 793 N N . LEU A 1 99 ? 12.236 -27.206 27.687 1.00 95.44 99 LEU A N 1
ATOM 794 C CA . LEU A 1 99 ? 11.650 -26.216 28.598 1.00 95.44 99 LEU A CA 1
ATOM 795 C C . LEU A 1 99 ? 10.156 -25.998 28.325 1.00 95.44 99 LEU A C 1
ATOM 797 O O . LEU A 1 99 ? 9.362 -25.959 29.266 1.00 95.44 99 LEU A O 1
ATOM 801 N N . CYS A 1 100 ? 9.753 -25.914 27.055 1.00 93.06 100 CYS A N 1
ATOM 802 C CA . CYS A 1 100 ? 8.342 -25.819 26.683 1.00 93.06 100 CYS A CA 1
ATOM 803 C C . CYS A 1 100 ? 7.541 -27.044 27.154 1.00 93.06 100 CYS A C 1
ATOM 805 O O . CYS A 1 100 ? 6.457 -26.875 27.709 1.00 93.06 100 CYS A O 1
ATOM 807 N N . PHE A 1 101 ? 8.074 -28.262 27.009 1.00 92.50 101 PHE A N 1
ATOM 808 C CA . PHE A 1 101 ? 7.413 -29.484 27.488 1.00 92.50 101 PHE A CA 1
ATOM 809 C C . PHE A 1 101 ? 7.220 -29.507 29.009 1.00 92.50 101 PHE A C 1
ATOM 811 O O . PHE A 1 101 ? 6.158 -29.919 29.487 1.00 92.50 101 PHE A O 1
ATOM 818 N N . VAL A 1 102 ? 8.201 -29.018 29.776 1.00 92.56 102 VAL A N 1
ATOM 819 C CA . VAL A 1 102 ? 8.084 -28.888 31.238 1.00 92.56 102 VAL A CA 1
ATOM 820 C C . VAL A 1 102 ? 6.997 -27.873 31.607 1.00 92.56 102 VAL A C 1
ATOM 822 O O . VAL A 1 102 ? 6.172 -28.149 32.480 1.00 92.56 102 VAL A O 1
ATOM 825 N N . PHE A 1 103 ? 6.942 -26.729 30.916 1.00 88.50 103 PHE A N 1
ATOM 826 C CA . PHE A 1 103 ? 5.911 -25.709 31.139 1.00 88.50 103 PHE A CA 1
ATOM 827 C C . PHE A 1 103 ? 4.500 -26.215 30.821 1.00 88.50 103 PHE A C 1
ATOM 829 O O . PHE A 1 103 ? 3.590 -26.033 31.629 1.00 88.50 103 PHE A O 1
ATOM 836 N N . VAL A 1 104 ? 4.317 -26.894 29.685 1.00 87.88 104 VAL A N 1
ATOM 837 C CA . VAL A 1 104 ? 3.016 -27.465 29.296 1.00 87.88 104 VAL A CA 1
ATOM 838 C C . VAL A 1 104 ? 2.568 -28.529 30.299 1.00 87.88 104 VAL A C 1
ATOM 840 O O . VAL A 1 104 ? 1.415 -28.513 30.725 1.00 87.88 104 VAL A O 1
ATOM 843 N N . SER A 1 105 ? 3.482 -29.391 30.750 1.00 82.50 105 SER A N 1
ATOM 844 C CA . SER A 1 105 ? 3.179 -30.409 31.766 1.00 82.50 105 SER A CA 1
ATOM 845 C C . SER A 1 105 ? 2.730 -29.787 33.093 1.00 82.50 105 SER A C 1
ATOM 847 O O . SER A 1 105 ? 1.759 -30.246 33.687 1.00 82.50 105 SER A O 1
ATOM 849 N N . LYS A 1 106 ? 3.365 -28.697 33.547 1.00 79.38 106 LYS A N 1
ATOM 850 C CA . LYS A 1 106 ? 2.955 -28.006 34.783 1.00 79.38 106 LYS A CA 1
ATOM 851 C C . LYS A 1 106 ? 1.570 -27.364 34.682 1.00 79.38 106 LYS A C 1
ATOM 853 O O . LYS A 1 106 ? 0.813 -27.413 35.645 1.00 79.38 106 LYS A O 1
ATOM 858 N N . ILE A 1 107 ? 1.231 -26.787 33.530 1.00 79.00 107 ILE A N 1
ATOM 859 C CA . ILE A 1 107 ? -0.085 -26.168 33.307 1.00 79.00 107 ILE A CA 1
ATOM 860 C C . ILE A 1 107 ? -1.180 -27.238 33.197 1.00 79.00 107 ILE A C 1
ATOM 862 O O . ILE A 1 107 ? -2.277 -27.040 33.713 1.00 79.00 107 ILE A O 1
ATOM 866 N N . ALA A 1 108 ? -0.882 -28.382 32.576 1.00 74.94 108 ALA A N 1
ATOM 867 C CA . ALA A 1 108 ? -1.832 -29.483 32.436 1.00 74.94 108 ALA A CA 1
ATOM 868 C C . ALA A 1 108 ? -2.216 -30.121 33.785 1.00 74.94 108 ALA A C 1
ATOM 870 O O . ALA A 1 108 ? -3.370 -30.497 33.965 1.00 74.94 108 ALA A O 1
ATOM 871 N N . PHE A 1 109 ? -1.289 -30.189 34.747 1.00 64.31 109 PHE A N 1
ATOM 872 C CA . PHE A 1 109 ? -1.547 -30.763 36.077 1.00 64.31 109 PHE A CA 1
ATOM 873 C C . PHE A 1 109 ? -2.069 -29.762 37.121 1.00 64.31 109 PHE A C 1
ATOM 875 O O . PHE A 1 109 ? -2.587 -30.180 38.148 1.00 64.31 109 PHE A O 1
ATOM 882 N N . ALA A 1 110 ? -1.991 -28.450 36.876 1.00 63.19 110 ALA A N 1
ATOM 883 C CA . ALA A 1 110 ? -2.505 -27.435 37.806 1.00 63.19 110 ALA A CA 1
ATOM 884 C C . ALA A 1 110 ? -4.023 -27.188 37.688 1.00 63.19 110 ALA A C 1
ATOM 886 O O . ALA A 1 110 ? -4.566 -26.342 38.396 1.00 63.19 110 ALA A O 1
ATOM 887 N N . LYS A 1 111 ? -4.719 -27.894 36.788 1.00 52.34 111 LYS A N 1
ATOM 888 C CA . LYS A 1 111 ? -6.149 -27.699 36.531 1.00 52.34 111 LYS A CA 1
ATOM 889 C C . LYS A 1 111 ? -6.980 -28.877 37.036 1.00 52.34 111 LYS A C 1
ATOM 891 O O . LYS A 1 111 ? -7.691 -29.518 36.270 1.00 52.34 111 LYS A O 1
ATOM 896 N N . GLU A 1 112 ? -6.929 -29.126 38.340 1.00 55.53 112 GLU A N 1
ATOM 897 C CA . GLU A 1 112 ? -7.981 -29.874 39.031 1.00 55.53 112 GLU A CA 1
ATOM 898 C C . GLU A 1 112 ? -9.141 -28.896 39.271 1.00 55.53 112 GLU A C 1
ATOM 900 O O . GLU A 1 112 ? -9.196 -28.140 40.238 1.00 55.53 112 GLU A O 1
ATOM 905 N N . PHE A 1 113 ? -9.986 -28.782 38.247 1.00 49.56 113 PHE A N 1
ATOM 906 C CA . PHE A 1 113 ? -11.080 -27.822 38.172 1.00 49.56 113 PHE A CA 1
ATOM 907 C C . PHE A 1 113 ? -12.248 -28.351 39.011 1.00 49.56 113 PHE A C 1
ATOM 909 O O . PHE A 1 113 ? -13.011 -29.204 38.560 1.00 49.56 113 PHE A O 1
ATOM 916 N N . SER A 1 114 ? -12.392 -27.857 40.240 1.00 47.81 114 SER A N 1
ATOM 917 C CA . SER A 1 114 ? -13.641 -27.988 40.984 1.00 47.81 114 SER A CA 1
ATOM 918 C C . SER A 1 114 ? -14.719 -27.196 40.241 1.00 47.81 114 SER A C 1
ATOM 920 O O . SER A 1 114 ? -14.704 -25.969 40.201 1.00 47.81 114 SER A O 1
ATOM 922 N N . ILE A 1 115 ? -15.636 -27.908 39.588 1.00 47.56 115 ILE A N 1
ATOM 923 C CA . ILE A 1 115 ? -16.830 -27.320 38.979 1.00 47.56 115 ILE A CA 1
ATOM 924 C C . ILE A 1 115 ? -17.812 -27.028 40.124 1.00 47.56 115 ILE A C 1
ATOM 926 O O . ILE A 1 115 ? -18.300 -27.980 40.738 1.00 47.56 115 ILE A O 1
ATOM 930 N N . PRO A 1 116 ? -18.126 -25.761 40.457 1.00 47.62 116 PRO A N 1
ATOM 931 C CA . PRO A 1 116 ? -19.253 -25.486 41.330 1.00 47.62 116 PRO A CA 1
ATOM 932 C C . PRO A 1 116 ? -20.542 -25.808 40.566 1.00 47.62 116 PRO A C 1
ATOM 934 O O . PRO A 1 116 ? -20.875 -25.171 39.567 1.00 47.62 116 PRO A O 1
ATOM 937 N N . ASN A 1 117 ? -21.259 -26.823 41.041 1.00 50.44 117 ASN A N 1
ATOM 938 C CA . ASN A 1 117 ? -22.604 -27.156 40.591 1.00 50.44 117 ASN A CA 1
ATOM 939 C C . ASN A 1 117 ? -23.553 -26.003 40.940 1.00 50.44 117 ASN A C 1
ATOM 941 O O . ASN A 1 117 ? -24.040 -25.922 42.060 1.00 50.44 117 ASN A O 1
ATOM 945 N N . ASN A 1 118 ? -23.811 -25.126 39.976 1.00 52.59 118 ASN A N 1
ATOM 946 C CA . ASN A 1 118 ? -24.988 -24.263 39.946 1.00 52.59 118 ASN A CA 1
ATOM 947 C C . ASN A 1 118 ? -25.453 -24.156 38.492 1.00 52.59 118 ASN A C 1
ATOM 949 O O . ASN A 1 118 ? -25.136 -23.207 37.777 1.00 52.59 118 ASN A O 1
ATOM 953 N N . LEU A 1 119 ? -26.183 -25.182 38.056 1.00 43.16 119 LEU A N 1
ATOM 954 C CA . LEU A 1 119 ? -27.013 -25.137 36.859 1.00 43.16 119 LEU A CA 1
ATOM 955 C C . LEU A 1 119 ? -28.461 -24.884 37.298 1.00 43.16 119 LEU A C 1
ATOM 957 O O . LEU A 1 119 ? -28.971 -25.651 38.119 1.00 43.16 119 LEU A O 1
ATOM 961 N N . PRO A 1 120 ? -29.138 -23.854 36.765 1.00 49.00 120 PRO A N 1
ATOM 962 C CA . PRO A 1 120 ? -30.581 -23.765 36.848 1.00 49.00 120 PRO A CA 1
ATOM 963 C C . PRO A 1 120 ? -31.184 -24.837 35.941 1.00 49.00 120 PRO A C 1
ATOM 965 O O . PRO A 1 120 ? -30.818 -24.982 34.774 1.00 49.00 120 PRO A O 1
ATOM 968 N N . ILE A 1 121 ? -32.106 -25.593 36.516 1.00 55.75 121 ILE A N 1
ATOM 969 C CA . ILE A 1 121 ? -33.017 -26.489 35.820 1.00 55.75 121 ILE A CA 1
ATOM 970 C C . ILE A 1 121 ? -33.985 -25.607 35.019 1.00 55.75 121 ILE A C 1
ATOM 972 O O . ILE A 1 121 ? -34.790 -24.911 35.628 1.00 55.75 121 ILE A O 1
ATOM 976 N N . GLU A 1 122 ? -33.938 -25.650 33.687 1.00 45.03 122 GLU A N 1
ATOM 977 C CA . GLU A 1 122 ? -35.072 -25.248 32.842 1.00 45.03 122 GLU A CA 1
ATOM 978 C C . GLU A 1 122 ? -35.308 -26.271 31.723 1.00 45.03 122 GLU A C 1
ATOM 980 O O . GLU A 1 122 ? -34.585 -26.378 30.736 1.00 45.03 122 GLU A O 1
ATOM 985 N N . ASP A 1 123 ? -36.308 -27.090 32.024 1.00 47.62 123 ASP A N 1
ATOM 986 C CA . ASP A 1 123 ? -37.437 -27.543 31.220 1.00 47.62 123 ASP A CA 1
ATOM 987 C C . ASP A 1 123 ? -37.264 -27.882 29.727 1.00 47.62 123 ASP A C 1
ATOM 989 O O . ASP A 1 123 ? -37.083 -27.057 28.830 1.00 47.62 123 ASP A O 1
ATOM 993 N N . SER A 1 124 ? -37.471 -29.169 29.469 1.00 52.19 124 SER A N 1
ATOM 994 C CA . SER A 1 124 ? -37.657 -29.783 28.167 1.00 52.19 124 SER A CA 1
ATOM 995 C C . SER A 1 124 ? -38.999 -29.378 27.551 1.00 52.19 124 SER A C 1
ATOM 997 O O . SER A 1 124 ? -40.033 -29.983 27.840 1.00 52.19 124 SER A O 1
ATOM 999 N N . SER A 1 125 ? -38.992 -28.432 26.614 1.00 48.12 125 SER A N 1
ATOM 1000 C CA . SER A 1 125 ? -40.105 -28.261 25.677 1.00 48.12 125 SER A CA 1
ATOM 1001 C C . SER A 1 125 ? -39.763 -28.874 24.316 1.00 48.12 125 SER A C 1
ATOM 1003 O O . SER A 1 125 ? -38.743 -28.602 23.686 1.00 48.12 125 SER A O 1
ATOM 1005 N N . LYS A 1 126 ? -40.638 -29.797 23.912 1.00 44.28 126 LYS A N 1
ATOM 1006 C CA . LYS A 1 126 ? -40.605 -30.603 22.691 1.00 44.28 126 LYS A CA 1
ATOM 1007 C C . LYS A 1 126 ? -40.520 -29.720 21.444 1.00 44.28 126 LYS A C 1
ATOM 1009 O O . LYS A 1 126 ? -41.449 -28.973 21.147 1.00 44.28 126 LYS A O 1
ATOM 1014 N N . LEU A 1 127 ? -39.451 -29.883 20.670 1.00 38.91 127 LEU A N 1
ATOM 1015 C CA . LEU A 1 127 ? -39.339 -29.327 19.326 1.00 38.91 127 LEU A CA 1
ATOM 1016 C C . LEU A 1 127 ? -40.044 -30.277 18.338 1.00 38.91 127 LEU A C 1
ATOM 1018 O O . LEU A 1 127 ? -39.481 -31.291 17.932 1.00 38.91 127 LEU A O 1
ATOM 1022 N N . ASN A 1 128 ? -41.288 -29.970 17.964 1.00 40.56 128 ASN A N 1
ATOM 1023 C CA . ASN A 1 128 ? -41.927 -30.593 16.803 1.00 40.56 128 ASN A CA 1
ATOM 1024 C C . ASN A 1 128 ? -41.405 -29.903 15.535 1.00 40.56 128 ASN A C 1
ATOM 1026 O O . ASN A 1 128 ? -41.768 -28.765 15.244 1.00 40.56 128 ASN A O 1
ATOM 1030 N N . LEU A 1 129 ? -40.550 -30.597 14.783 1.00 44.41 129 LEU A N 1
ATOM 1031 C CA . LEU A 1 129 ? -40.173 -30.222 13.421 1.00 44.41 129 LEU A CA 1
ATOM 1032 C C . LEU A 1 129 ? -41.357 -30.502 12.485 1.00 44.41 129 LEU A C 1
ATOM 1034 O O . LEU A 1 129 ? -41.599 -31.645 12.104 1.00 44.41 129 LEU A O 1
ATOM 1038 N N . VAL A 1 130 ? -42.094 -29.451 12.126 1.00 37.09 130 VAL A N 1
ATOM 1039 C CA . VAL A 1 130 ? -43.074 -29.468 11.032 1.00 37.09 130 VAL A CA 1
ATOM 1040 C C . VAL A 1 130 ? -42.382 -28.931 9.781 1.00 37.09 130 VAL A C 1
ATOM 1042 O O . VAL A 1 130 ? -41.815 -27.838 9.795 1.00 37.09 130 VAL A O 1
ATOM 1045 N N . GLY A 1 131 ? -42.382 -29.739 8.721 1.00 39.69 131 GLY A N 1
ATOM 1046 C CA . GLY A 1 131 ? -41.802 -29.406 7.426 1.00 39.69 131 GLY A CA 1
ATOM 1047 C C . GLY A 1 131 ? -42.527 -28.243 6.749 1.00 39.69 131 GLY A C 1
ATOM 1048 O O . GLY A 1 131 ? -43.752 -28.155 6.781 1.00 39.69 131 GLY A O 1
ATOM 1049 N N . PHE A 1 132 ? -41.752 -27.356 6.129 1.00 33.44 132 PHE A N 1
ATOM 1050 C CA . PHE A 1 132 ? -42.261 -26.297 5.265 1.00 33.44 132 PHE A CA 1
ATOM 1051 C C . PHE A 1 132 ? -42.497 -26.857 3.858 1.00 33.44 132 PHE A C 1
ATOM 1053 O O . PHE A 1 132 ? -41.549 -27.065 3.101 1.00 33.44 132 PHE A O 1
ATOM 1060 N N . GLU A 1 133 ? -43.763 -27.063 3.501 1.00 39.53 133 GLU A N 1
ATOM 1061 C CA . GLU A 1 133 ? -44.193 -27.014 2.106 1.00 39.53 133 GLU A CA 1
ATOM 1062 C C . GLU A 1 133 ? -44.504 -25.562 1.729 1.00 39.53 133 GLU A C 1
ATOM 1064 O O . GLU A 1 133 ? -45.155 -24.815 2.462 1.00 39.53 133 GLU A O 1
ATOM 1069 N N . ASN A 1 134 ? -43.979 -25.154 0.577 1.00 55.53 134 ASN A N 1
ATOM 1070 C CA . ASN A 1 134 ? -44.121 -23.817 0.027 1.00 55.53 134 ASN A CA 1
ATOM 1071 C C . ASN A 1 134 ? -45.523 -23.626 -0.564 1.00 55.53 134 ASN A C 1
ATOM 1073 O O . ASN A 1 134 ? -45.878 -24.302 -1.527 1.00 55.53 134 ASN A O 1
ATOM 1077 N N . HIS A 1 135 ? -46.268 -22.633 -0.076 1.00 40.44 135 HIS A N 1
ATOM 1078 C CA . HIS A 1 135 ? -47.354 -22.019 -0.840 1.00 40.44 135 HIS A CA 1
ATOM 1079 C C . HIS A 1 135 ? -47.315 -20.486 -0.694 1.00 40.44 135 HIS A C 1
ATOM 1081 O O . HIS A 1 135 ? -47.111 -19.986 0.416 1.00 40.44 135 HIS A O 1
ATOM 1087 N N . PRO A 1 136 ? -47.482 -19.716 -1.788 1.00 61.16 136 PRO A N 1
ATOM 1088 C CA . PRO A 1 136 ? -47.339 -18.270 -1.774 1.00 61.16 136 PRO A CA 1
ATOM 1089 C C . PRO A 1 136 ? -48.705 -17.612 -1.578 1.00 61.16 136 PRO A C 1
ATOM 1091 O O . PRO A 1 136 ? -49.522 -17.574 -2.494 1.00 61.16 136 PRO A O 1
ATOM 1094 N N . SER A 1 137 ? -48.959 -17.053 -0.398 1.00 45.94 137 SER A N 1
ATOM 1095 C CA . SER A 1 137 ? -50.074 -16.118 -0.228 1.00 45.94 137 SER A CA 1
ATOM 1096 C C . SER A 1 137 ? -49.942 -15.290 1.046 1.00 45.94 137 SER A C 1
ATOM 1098 O O . SER A 1 137 ? -49.964 -15.824 2.149 1.00 45.94 137 SER A O 1
ATOM 1100 N N . ALA A 1 138 ? -49.874 -13.972 0.840 1.00 50.03 138 ALA A N 1
ATOM 1101 C CA . ALA A 1 138 ? -50.199 -12.907 1.788 1.00 50.03 138 ALA A CA 1
ATOM 1102 C C . ALA A 1 138 ? -49.423 -12.906 3.120 1.00 50.03 138 ALA A C 1
ATOM 1104 O O . ALA A 1 138 ? -49.927 -13.302 4.170 1.00 50.03 138 ALA A O 1
ATOM 1105 N N . GLY A 1 139 ? -48.211 -12.345 3.090 1.00 37.19 139 GLY A N 1
ATOM 1106 C CA . GLY A 1 139 ? -47.448 -12.013 4.292 1.00 37.19 139 GLY A CA 1
ATOM 1107 C C . GLY A 1 139 ? -48.081 -10.855 5.065 1.00 37.19 139 GLY A C 1
ATOM 1108 O O . GLY A 1 139 ? -47.714 -9.699 4.871 1.00 37.19 139 GLY A O 1
ATOM 1109 N N . LYS A 1 140 ? -49.017 -11.178 5.964 1.00 43.72 140 LYS A N 1
ATOM 1110 C CA . LYS A 1 140 ? -49.263 -10.384 7.171 1.00 43.72 140 LYS A CA 1
ATOM 1111 C C . LYS A 1 140 ? -47.962 -10.338 7.971 1.00 43.72 140 LYS A C 1
ATOM 1113 O O . LYS A 1 140 ? -47.348 -11.368 8.233 1.00 43.72 140 LYS A O 1
ATOM 1118 N N . THR A 1 141 ? -47.556 -9.134 8.342 1.00 40.75 141 THR A N 1
ATOM 1119 C CA . THR A 1 141 ? -46.462 -8.849 9.267 1.00 40.75 141 THR A CA 1
ATOM 1120 C C . THR A 1 141 ? -46.690 -9.582 10.588 1.00 40.75 141 THR A C 1
ATOM 1122 O O . THR A 1 141 ? -47.607 -9.256 11.339 1.00 40.75 141 THR A O 1
ATOM 1125 N N . CYS A 1 142 ? -45.841 -10.563 10.891 1.00 37.59 142 CYS A N 1
ATOM 1126 C CA . CYS A 1 142 ? -45.740 -11.121 12.233 1.00 37.59 142 CYS A CA 1
ATOM 1127 C C . CYS A 1 142 ? -44.976 -10.121 13.107 1.00 37.59 142 CYS A C 1
ATOM 1129 O O . CYS A 1 142 ? -43.746 -10.125 13.149 1.00 37.59 142 CYS A O 1
ATOM 1131 N N . LEU A 1 143 ? -45.713 -9.239 13.782 1.00 43.69 143 LEU A N 1
ATOM 1132 C CA . LEU A 1 143 ? -45.226 -8.568 14.982 1.00 43.69 143 LEU A CA 1
ATOM 1133 C C . LEU A 1 143 ? -45.168 -9.628 16.084 1.00 43.69 143 LEU A C 1
ATOM 1135 O O . LEU A 1 143 ? -46.192 -10.014 16.637 1.00 43.69 143 LEU A O 1
ATOM 1139 N N . VAL A 1 144 ? -43.967 -10.147 16.334 1.00 47.72 144 VAL A N 1
ATOM 1140 C CA . VAL A 1 144 ? -43.684 -10.983 17.501 1.00 47.72 144 VAL A CA 1
ATOM 1141 C C . VAL A 1 144 ? -43.527 -10.066 18.710 1.00 47.72 144 VAL A C 1
ATOM 1143 O O . VAL A 1 144 ? -42.769 -9.095 18.677 1.00 47.72 144 VAL A O 1
ATOM 1146 N N . ASP A 1 145 ? -44.281 -10.391 19.753 1.00 47.50 145 ASP A N 1
ATOM 1147 C CA . ASP A 1 145 ? -44.424 -9.672 21.011 1.00 47.50 145 ASP A CA 1
ATOM 1148 C C . ASP A 1 145 ? -43.106 -9.184 21.644 1.00 47.50 145 ASP A C 1
ATOM 1150 O O . ASP A 1 145 ? -42.182 -9.939 21.951 1.00 47.50 145 ASP A O 1
ATOM 1154 N N . GLY A 1 146 ? -43.073 -7.882 21.933 1.00 51.34 146 GLY A N 1
ATOM 1155 C CA . GLY A 1 146 ? -42.813 -7.399 23.292 1.00 51.34 146 GLY A CA 1
ATOM 1156 C C . GLY A 1 146 ? -41.397 -7.457 23.871 1.00 51.34 146 GLY A C 1
ATOM 1157 O O . GLY A 1 146 ? -41.256 -7.180 25.060 1.00 51.34 146 GLY A O 1
ATOM 1158 N N . LYS A 1 147 ? -40.340 -7.775 23.105 1.00 49.59 147 LYS A N 1
ATOM 1159 C CA . LYS A 1 147 ? -38.967 -7.819 23.668 1.00 49.59 147 LYS A CA 1
ATOM 1160 C C . LYS A 1 147 ? -37.829 -7.293 22.780 1.00 49.59 147 LYS A C 1
ATOM 1162 O O . LYS A 1 147 ? -36.695 -7.733 22.933 1.00 49.59 147 LYS A O 1
ATOM 1167 N N . ASN A 1 148 ? -38.091 -6.341 21.875 1.00 53.53 148 ASN A N 1
ATOM 1168 C CA . ASN A 1 148 ? -37.057 -5.836 20.948 1.00 53.53 148 ASN A CA 1
ATOM 1169 C C . ASN A 1 148 ? -36.934 -4.301 20.833 1.00 53.53 148 ASN A C 1
ATOM 1171 O O . ASN A 1 148 ? -36.377 -3.800 19.863 1.00 53.53 148 ASN A O 1
ATOM 1175 N N . ILE A 1 149 ? -37.412 -3.539 21.824 1.00 53.62 149 ILE A N 1
ATOM 1176 C CA . ILE A 1 149 ? -37.287 -2.063 21.824 1.00 53.62 149 ILE A CA 1
ATOM 1177 C C . ILE A 1 149 ? -35.901 -1.602 22.331 1.00 53.62 149 ILE A C 1
ATOM 1179 O O . ILE A 1 149 ? -35.454 -0.506 22.022 1.00 53.62 149 ILE A O 1
ATOM 1183 N N . ILE A 1 150 ? -35.149 -2.467 23.020 1.00 53.28 150 ILE A N 1
ATOM 1184 C CA . ILE A 1 150 ? -33.837 -2.120 23.606 1.00 53.28 150 ILE A CA 1
ATOM 1185 C C . ILE A 1 150 ? -32.700 -2.125 22.550 1.00 53.28 150 ILE A C 1
ATOM 1187 O O . ILE A 1 150 ? -31.599 -1.652 22.813 1.00 53.28 150 ILE A O 1
ATOM 1191 N N . ASN A 1 151 ? -32.945 -2.607 21.324 1.00 65.94 151 ASN A N 1
ATOM 1192 C CA . ASN A 1 151 ? -31.909 -2.713 20.284 1.00 65.94 151 ASN A CA 1
ATOM 1193 C C . ASN A 1 151 ? -31.907 -1.581 19.245 1.00 65.94 151 ASN A C 1
ATOM 1195 O O . ASN A 1 151 ? -30.879 -1.377 18.602 1.00 65.94 151 ASN A O 1
ATOM 1199 N N . SER A 1 152 ? -33.001 -0.835 19.058 1.00 73.38 152 SER A N 1
ATOM 1200 C CA . SER A 1 152 ? -33.074 0.187 17.999 1.00 73.38 152 SER A CA 1
ATOM 1201 C C . SER A 1 152 ? -32.239 1.429 18.309 1.00 73.38 152 SER A C 1
ATOM 1203 O O . SER A 1 152 ? -31.593 1.970 17.416 1.00 73.38 152 SER A O 1
ATOM 1205 N N . GLU A 1 153 ? -32.207 1.858 19.571 1.00 80.94 153 GLU A N 1
ATOM 1206 C CA . GLU A 1 153 ? -31.421 3.020 20.004 1.00 80.94 153 GLU A CA 1
ATOM 1207 C C . GLU A 1 153 ? -29.916 2.725 19.946 1.00 80.94 153 GLU A C 1
ATOM 1209 O O . GLU A 1 153 ? -29.151 3.506 19.384 1.00 80.94 153 GLU A O 1
ATOM 1214 N N . LYS A 1 154 ? -29.507 1.528 20.389 1.00 83.88 154 LYS A N 1
ATOM 1215 C CA . LYS A 1 154 ? -28.115 1.067 20.317 1.00 83.88 154 LYS A CA 1
ATOM 1216 C C . LYS A 1 154 ? -27.626 0.868 18.877 1.00 83.88 154 LYS A C 1
ATOM 1218 O O . LYS A 1 154 ? -26.472 1.168 18.583 1.00 83.88 154 LYS A O 1
ATOM 1223 N N . LEU A 1 155 ? -28.484 0.391 17.965 1.00 84.00 155 LEU A N 1
ATOM 1224 C CA . LEU A 1 155 ? -28.152 0.325 16.535 1.00 84.00 155 LEU A CA 1
ATOM 1225 C C . LEU A 1 155 ? -28.022 1.720 15.914 1.00 84.00 155 LEU A C 1
ATOM 1227 O O . LEU A 1 155 ? -27.106 1.947 15.127 1.00 84.00 155 LEU A O 1
ATOM 1231 N N . ALA A 1 156 ? -28.915 2.650 16.261 1.00 85.75 156 ALA A N 1
ATOM 1232 C CA . ALA A 1 156 ? -28.857 4.019 15.760 1.00 85.75 156 ALA A CA 1
ATOM 1233 C C . ALA A 1 156 ? -27.602 4.754 16.260 1.00 85.75 156 ALA A C 1
ATOM 1235 O O . ALA A 1 156 ? -26.972 5.484 15.496 1.00 85.75 156 ALA A O 1
ATOM 1236 N N . GLU A 1 157 ? -27.207 4.536 17.515 1.00 87.38 157 GLU A N 1
ATOM 1237 C CA . GLU A 1 157 ? -25.966 5.068 18.081 1.00 87.38 157 GLU A CA 1
ATOM 1238 C C . GLU A 1 157 ? -24.726 4.452 17.416 1.00 87.38 157 GLU A C 1
ATOM 1240 O O . GLU A 1 157 ? -23.820 5.180 17.013 1.00 87.38 157 GLU A O 1
ATOM 1245 N N . ALA A 1 158 ? -24.708 3.131 17.208 1.00 86.88 158 ALA A N 1
ATOM 1246 C CA . ALA A 1 158 ? -23.625 2.460 16.491 1.00 86.88 158 ALA A CA 1
ATOM 1247 C C . ALA A 1 158 ? -23.491 2.953 15.039 1.00 86.88 158 ALA A C 1
ATOM 1249 O O . ALA A 1 158 ? -22.377 3.203 14.588 1.00 86.88 158 ALA A O 1
ATOM 1250 N N . SER A 1 159 ? -24.610 3.154 14.332 1.00 88.94 159 SER A N 1
ATOM 1251 C CA . SER A 1 159 ? -24.613 3.704 12.969 1.00 88.94 159 SER A CA 1
ATOM 1252 C C . SER A 1 159 ? -24.069 5.129 12.935 1.00 88.94 159 SER A C 1
ATOM 1254 O O . SER A 1 159 ? -23.214 5.431 12.114 1.00 88.94 159 SER A O 1
ATOM 1256 N N . LYS A 1 160 ? -24.500 5.997 13.861 1.00 91.44 160 LYS A N 1
ATOM 1257 C CA . LYS A 1 160 ? -23.983 7.372 13.952 1.00 91.44 160 LYS A CA 1
ATOM 1258 C C . LYS A 1 160 ? -22.486 7.408 14.246 1.00 91.44 160 LYS A C 1
ATOM 1260 O O . LYS A 1 160 ? -21.776 8.230 13.675 1.00 91.44 160 LYS A O 1
ATOM 1265 N N . ASN A 1 161 ? -22.011 6.535 15.133 1.00 90.62 161 ASN A N 1
ATOM 1266 C CA . ASN A 1 161 ? -20.588 6.434 15.444 1.00 90.62 161 ASN A CA 1
ATOM 1267 C C . ASN A 1 161 ? -19.787 5.939 14.235 1.00 90.62 161 ASN A C 1
ATOM 1269 O O . ASN A 1 161 ? -18.723 6.485 13.961 1.00 90.62 161 ASN A O 1
ATOM 1273 N N . PHE A 1 162 ? -20.323 4.975 13.484 1.00 90.00 162 PHE A N 1
ATOM 1274 C CA . PHE A 1 162 ? -19.719 4.491 12.244 1.00 90.00 162 PHE A CA 1
ATOM 1275 C C . PHE A 1 162 ? -19.640 5.587 11.171 1.00 90.00 162 PHE A C 1
ATOM 1277 O O . PHE A 1 162 ? -18.577 5.806 10.595 1.00 90.00 162 PHE A O 1
ATOM 1284 N N . ASP A 1 163 ? -20.730 6.326 10.946 1.00 92.81 163 ASP A N 1
ATOM 1285 C CA . ASP A 1 163 ? -20.758 7.433 9.983 1.00 92.81 163 ASP A CA 1
ATOM 1286 C C . ASP A 1 163 ? -19.768 8.538 10.375 1.00 92.81 163 ASP A C 1
ATOM 1288 O O . ASP A 1 163 ? -19.047 9.071 9.532 1.00 92.81 163 ASP A O 1
ATOM 1292 N N . LYS A 1 164 ? -19.678 8.846 11.673 1.00 94.81 164 LYS A N 1
ATOM 1293 C CA . LYS A 1 164 ? -18.707 9.809 12.196 1.00 94.81 164 LYS A CA 1
ATOM 1294 C C . LYS A 1 164 ? -17.265 9.343 11.974 1.00 94.81 164 LYS A C 1
ATOM 1296 O O . LYS A 1 164 ? -16.461 10.118 11.464 1.00 94.81 164 LYS A O 1
ATOM 1301 N N . GLU A 1 165 ? -16.939 8.097 12.322 1.00 94.25 165 GLU A N 1
ATOM 1302 C CA . GLU A 1 165 ? -15.593 7.534 12.133 1.00 94.25 165 GLU A CA 1
ATOM 1303 C C . GLU A 1 165 ? -15.181 7.546 10.656 1.00 94.25 165 GLU A C 1
ATOM 1305 O O . GLU A 1 165 ? -14.037 7.873 10.324 1.00 94.25 165 GLU A O 1
ATOM 1310 N N . LYS A 1 166 ? -16.126 7.230 9.767 1.00 95.81 166 LYS A N 1
ATOM 1311 C CA . LYS A 1 166 ? -15.938 7.262 8.319 1.00 95.81 166 LYS A CA 1
ATOM 1312 C C . LYS A 1 166 ? -15.664 8.673 7.797 1.00 95.81 166 LYS A C 1
ATOM 1314 O O . LYS A 1 166 ? -14.738 8.851 7.008 1.00 95.81 166 LYS A O 1
ATOM 1319 N N . GLU A 1 167 ? -16.422 9.679 8.231 1.00 97.00 167 GLU A N 1
ATOM 1320 C CA . GLU A 1 167 ? -16.195 11.073 7.819 1.00 97.00 167 GLU A CA 1
ATOM 1321 C C . GLU A 1 167 ? -14.873 11.638 8.366 1.00 97.00 167 GLU A C 1
ATOM 1323 O O . GLU A 1 167 ? -14.161 12.367 7.664 1.00 97.00 167 GLU A O 1
ATOM 1328 N N . GLU A 1 168 ? -14.484 11.251 9.584 1.00 97.06 168 GLU A N 1
ATOM 1329 C CA . GLU A 1 168 ? -13.161 11.559 10.139 1.00 97.06 168 GLU A CA 1
ATOM 1330 C C . GLU A 1 168 ? -12.055 10.922 9.286 1.00 97.06 168 GLU A C 1
ATOM 1332 O O . GLU A 1 168 ? -11.145 11.615 8.829 1.00 97.06 168 GLU A O 1
ATOM 1337 N N . LEU A 1 169 ? -12.175 9.627 8.973 1.00 98.19 169 LEU A N 1
ATOM 1338 C CA . LEU A 1 169 ? -11.225 8.904 8.124 1.00 98.19 169 LEU A CA 1
ATOM 1339 C C . LEU A 1 169 ? -11.107 9.545 6.736 1.00 98.19 169 LEU A C 1
ATOM 1341 O O . LEU A 1 169 ? -10.005 9.754 6.223 1.00 98.19 169 LEU A O 1
ATOM 1345 N N . LYS A 1 170 ? -12.241 9.886 6.127 1.00 98.44 170 LYS A N 1
ATOM 1346 C CA . LYS A 1 170 ? -12.307 10.574 4.838 1.00 98.44 170 LYS A CA 1
ATOM 1347 C C . LYS A 1 170 ? -11.559 11.905 4.874 1.00 98.44 170 LYS A C 1
ATOM 1349 O O . LYS A 1 170 ? -10.779 12.189 3.963 1.00 98.44 170 LYS A O 1
ATOM 1354 N N . THR A 1 171 ? -11.753 12.692 5.930 1.00 98.25 171 THR A N 1
ATOM 1355 C CA . THR A 1 171 ? -11.076 13.981 6.131 1.00 98.25 171 THR A CA 1
ATOM 1356 C C . THR A 1 171 ? -9.564 13.803 6.287 1.00 98.25 171 THR A C 1
ATOM 1358 O O . THR A 1 171 ? -8.792 14.497 5.614 1.00 98.25 171 THR A O 1
ATOM 1361 N N . ASP A 1 172 ? -9.135 12.832 7.097 1.00 98.12 172 ASP A N 1
ATOM 1362 C CA . ASP A 1 172 ? -7.721 12.504 7.303 1.00 98.12 172 ASP A CA 1
ATOM 1363 C C . ASP A 1 172 ? -7.046 12.147 5.974 1.00 98.12 172 ASP A C 1
ATOM 1365 O O . ASP A 1 172 ? -6.026 12.738 5.600 1.00 98.12 172 ASP A O 1
ATOM 1369 N N . ILE A 1 173 ? -7.652 11.233 5.208 1.00 98.62 173 ILE A N 1
ATOM 1370 C CA . ILE A 1 173 ? -7.141 10.804 3.902 1.00 98.62 173 ILE A CA 1
ATOM 1371 C C . ILE A 1 173 ? -7.093 11.989 2.935 1.00 98.62 173 ILE A C 1
ATOM 1373 O O . ILE A 1 173 ? -6.049 12.227 2.322 1.00 98.62 173 ILE A O 1
ATOM 1377 N N . ALA A 1 174 ? -8.188 12.746 2.810 1.00 98.56 174 ALA A N 1
ATOM 1378 C CA . ALA A 1 174 ? -8.292 13.882 1.896 1.00 98.56 174 ALA A CA 1
ATOM 1379 C C . ALA A 1 174 ? -7.199 14.927 2.148 1.00 98.56 174 ALA A C 1
ATOM 1381 O O . ALA A 1 174 ? -6.625 15.466 1.198 1.00 98.56 174 ALA A O 1
ATOM 1382 N N . SER A 1 175 ? -6.874 15.185 3.418 1.00 98.31 175 SER A N 1
ATOM 1383 C CA . SER A 1 175 ? -5.819 16.127 3.797 1.00 98.31 175 SER A CA 1
ATOM 1384 C C . SER A 1 175 ? -4.427 15.673 3.329 1.00 98.31 175 SER A C 1
ATOM 1386 O O . SER A 1 175 ? -3.626 16.497 2.885 1.00 98.31 175 SER A O 1
ATOM 1388 N N . ILE A 1 176 ? -4.160 14.362 3.363 1.00 98.31 176 ILE A N 1
ATOM 1389 C CA . ILE A 1 176 ? -2.868 13.759 3.014 1.00 98.31 176 ILE A CA 1
ATOM 1390 C C . ILE A 1 176 ? -2.673 13.688 1.499 1.00 98.31 176 ILE A C 1
ATOM 1392 O O . ILE A 1 176 ? -1.585 13.983 1.002 1.00 98.31 176 ILE A O 1
ATOM 1396 N N . VAL A 1 177 ? -3.711 13.293 0.757 1.00 98.44 177 VAL A N 1
ATOM 1397 C CA . VAL A 1 177 ? -3.617 13.051 -0.695 1.00 98.44 177 VAL A CA 1
ATOM 1398 C C . VAL A 1 177 ? -3.988 14.276 -1.536 1.00 98.44 177 VAL A C 1
ATOM 1400 O O . VAL A 1 177 ? -4.063 14.192 -2.765 1.00 98.44 177 VAL A O 1
ATOM 1403 N N . LYS A 1 178 ? -4.225 15.426 -0.897 1.00 97.94 178 LYS A N 1
ATOM 1404 C CA . LYS A 1 178 ? -4.605 16.674 -1.563 1.00 97.94 178 LYS A CA 1
ATOM 1405 C C . LYS A 1 178 ? -3.644 17.014 -2.706 1.00 97.94 178 LYS A C 1
ATOM 1407 O O . LYS A 1 178 ? -2.427 16.928 -2.563 1.00 97.94 178 LYS A O 1
ATOM 1412 N N . ASN A 1 179 ? -4.202 17.467 -3.830 1.00 97.44 179 ASN A N 1
ATOM 1413 C CA . ASN A 1 179 ? -3.460 17.840 -5.043 1.00 97.44 179 ASN A CA 1
ATOM 1414 C C . ASN A 1 179 ? -2.667 16.683 -5.682 1.00 97.44 179 ASN A C 1
ATOM 1416 O O . ASN A 1 179 ? -1.672 16.915 -6.369 1.00 97.44 179 ASN A O 1
ATOM 1420 N N . THR A 1 180 ? -3.100 15.439 -5.474 1.00 98.19 180 THR A N 1
ATOM 1421 C CA . THR A 1 180 ? -2.532 14.257 -6.137 1.00 98.19 180 THR A CA 1
ATOM 1422 C C . THR A 1 180 ? -3.623 13.478 -6.873 1.00 98.19 180 THR A C 1
ATOM 1424 O O . THR A 1 180 ? -4.801 13.638 -6.546 1.00 98.19 180 THR A O 1
ATOM 1427 N N . PRO A 1 181 ? -3.272 12.617 -7.846 1.00 98.31 181 PRO A N 1
ATOM 1428 C CA . PRO A 1 181 ? -4.252 11.767 -8.528 1.00 98.31 181 PRO A CA 1
ATOM 1429 C C . PRO A 1 181 ? -5.094 10.901 -7.577 1.00 98.31 181 PRO A C 1
ATOM 1431 O O . PRO A 1 181 ? -6.285 10.704 -7.804 1.00 98.31 181 PRO A O 1
ATOM 1434 N N . MET A 1 182 ? -4.512 10.463 -6.455 1.00 98.50 182 MET A N 1
ATOM 1435 C CA . MET A 1 182 ? -5.211 9.691 -5.424 1.00 98.50 182 MET A CA 1
ATOM 1436 C C . MET A 1 182 ? -6.364 10.438 -4.738 1.00 98.50 182 MET A C 1
ATOM 1438 O O . MET A 1 182 ? -7.214 9.790 -4.133 1.00 98.50 182 MET A O 1
ATOM 1442 N N . ALA A 1 183 ? -6.476 11.764 -4.877 1.00 98.56 183 ALA A N 1
ATOM 1443 C CA . ALA A 1 183 ? -7.640 12.503 -4.384 1.00 98.56 183 ALA A CA 1
ATOM 1444 C C . ALA A 1 183 ? -8.970 11.984 -4.967 1.00 98.56 183 ALA A C 1
ATOM 1446 O O . ALA A 1 183 ? -9.985 12.011 -4.281 1.00 98.56 183 ALA A O 1
ATOM 1447 N N . ALA A 1 184 ? -8.956 11.435 -6.188 1.00 98.12 184 ALA A N 1
ATOM 1448 C CA . ALA A 1 184 ? -10.135 10.826 -6.808 1.00 98.12 184 ALA A CA 1
ATOM 1449 C C . ALA A 1 184 ? -10.578 9.502 -6.149 1.00 98.12 184 ALA A C 1
ATOM 1451 O O . ALA A 1 184 ? -11.642 8.991 -6.467 1.00 98.12 184 ALA A O 1
ATOM 1452 N N . MET A 1 185 ? -9.764 8.928 -5.258 1.00 98.56 185 MET A N 1
ATOM 1453 C CA . MET A 1 185 ? -10.032 7.648 -4.590 1.00 98.56 185 MET A CA 1
ATOM 1454 C C . MET A 1 185 ? -10.534 7.809 -3.152 1.00 98.56 185 MET A C 1
ATOM 1456 O O . MET A 1 185 ? -10.875 6.811 -2.524 1.00 98.56 185 MET A O 1
ATOM 1460 N N . VAL A 1 186 ? -10.556 9.034 -2.615 1.00 98.69 186 VAL A N 1
ATOM 1461 C CA . VAL A 1 186 ? -10.813 9.317 -1.191 1.00 98.69 186 VAL A CA 1
ATOM 1462 C C . VAL A 1 186 ? -12.094 8.651 -0.693 1.00 98.69 186 VAL A C 1
ATOM 1464 O O . VAL A 1 186 ? -12.045 7.940 0.309 1.00 98.69 186 VAL A O 1
ATOM 1467 N N . ASP A 1 187 ? -13.201 8.814 -1.422 1.00 98.19 187 ASP A N 1
ATOM 1468 C CA . ASP A 1 187 ? -14.492 8.236 -1.040 1.00 98.19 187 ASP A CA 1
ATOM 1469 C C . ASP A 1 187 ? -14.401 6.710 -0.933 1.00 98.19 187 ASP A C 1
ATOM 1471 O O . ASP A 1 187 ? -14.681 6.145 0.121 1.00 98.19 187 ASP A O 1
ATOM 1475 N N . SER A 1 188 ? -13.882 6.046 -1.969 1.00 98.38 188 SER A N 1
ATOM 1476 C CA . SER A 1 188 ? -13.724 4.584 -1.979 1.00 98.38 188 SER A CA 1
ATOM 1477 C C . SER A 1 188 ? -12.788 4.063 -0.888 1.00 98.38 188 SER A C 1
ATOM 1479 O O . SER A 1 188 ? -12.999 2.970 -0.367 1.00 98.38 188 SER A O 1
ATOM 1481 N N . ILE A 1 189 ? -11.732 4.811 -0.548 1.00 98.62 189 ILE A N 1
ATOM 1482 C CA . ILE A 1 189 ? -10.795 4.415 0.512 1.00 98.62 189 ILE A CA 1
ATOM 1483 C C . ILE A 1 189 ? -11.459 4.564 1.887 1.00 98.62 189 ILE A C 1
ATOM 1485 O O . ILE A 1 189 ? -11.235 3.716 2.747 1.00 98.62 189 ILE A O 1
ATOM 1489 N N . SER A 1 190 ? -12.293 5.590 2.089 1.00 98.12 190 SER A N 1
ATOM 1490 C CA . SER A 1 190 ? -12.997 5.817 3.361 1.00 98.12 190 SER A CA 1
ATOM 1491 C C . SER A 1 190 ? -14.070 4.773 3.686 1.00 98.12 190 SER A C 1
ATOM 1493 O O . SER A 1 190 ? -14.435 4.626 4.844 1.00 98.12 190 SER A O 1
ATOM 1495 N N . GLU A 1 191 ? -14.520 3.989 2.701 1.00 97.44 191 GLU A N 1
ATOM 1496 C CA . GLU A 1 191 ? -15.394 2.825 2.937 1.00 97.44 191 GLU A CA 1
ATOM 1497 C C . GLU A 1 191 ? -14.660 1.625 3.558 1.00 97.44 191 GLU A C 1
ATOM 1499 O O . GLU A 1 191 ? -15.279 0.619 3.912 1.00 97.44 191 GLU A O 1
ATOM 1504 N N . LYS A 1 192 ? -13.326 1.668 3.630 1.00 97.62 192 LYS A N 1
ATOM 1505 C CA . LYS A 1 192 ? -12.513 0.581 4.177 1.00 97.62 192 LYS A CA 1
ATOM 1506 C C . LYS A 1 192 ? -12.282 0.781 5.672 1.00 97.62 192 LYS A C 1
ATOM 1508 O O . LYS A 1 192 ? -12.266 1.900 6.170 1.00 97.62 192 LYS A O 1
ATOM 1513 N N . ASP A 1 193 ? -12.018 -0.324 6.370 1.00 96.75 193 ASP A N 1
ATOM 1514 C CA . ASP A 1 193 ? -11.511 -0.293 7.746 1.00 96.75 193 ASP A CA 1
ATOM 1515 C C . ASP A 1 193 ? -10.294 0.643 7.856 1.00 96.75 193 ASP A C 1
ATOM 1517 O O . ASP A 1 193 ? -9.430 0.655 6.971 1.00 96.75 193 ASP A O 1
ATOM 1521 N N . ARG A 1 194 ? -10.203 1.410 8.949 1.00 97.69 194 ARG A N 1
AT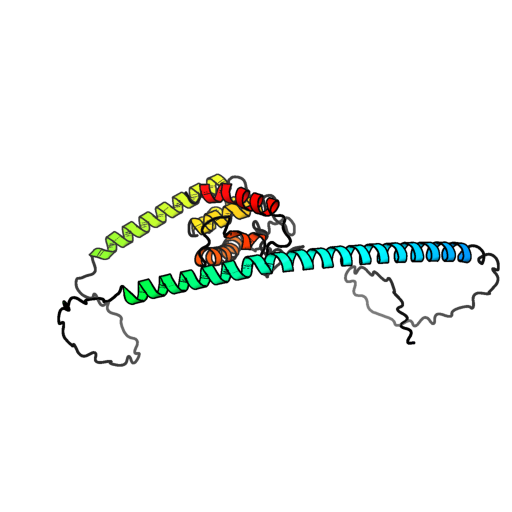OM 1522 C CA . ARG A 1 194 ? -9.172 2.445 9.135 1.00 97.69 194 ARG A CA 1
ATOM 1523 C C . ARG A 1 194 ? -7.750 1.900 8.975 1.00 97.69 194 ARG A C 1
ATOM 1525 O O . ARG A 1 194 ? -6.920 2.549 8.336 1.00 97.69 194 ARG A O 1
ATOM 1532 N N . THR A 1 195 ? -7.462 0.683 9.448 1.00 98.19 195 THR A N 1
ATOM 1533 C CA . THR A 1 195 ? -6.145 0.051 9.257 1.00 98.19 195 THR A CA 1
ATOM 1534 C C . THR A 1 195 ? -5.895 -0.291 7.786 1.00 98.19 195 THR A C 1
ATOM 1536 O O . THR A 1 195 ? -4.787 -0.086 7.278 1.00 98.19 195 THR A O 1
ATOM 1539 N N . VAL A 1 196 ? -6.909 -0.787 7.072 1.00 98.56 196 VAL A N 1
ATOM 1540 C CA . VAL A 1 196 ? -6.819 -1.063 5.628 1.00 98.56 196 VAL A CA 1
ATOM 1541 C C . VAL A 1 196 ? -6.586 0.232 4.848 1.00 98.56 196 VAL A C 1
ATOM 1543 O O . VAL A 1 196 ? -5.649 0.295 4.050 1.00 98.56 196 VAL A O 1
ATOM 1546 N N . ALA A 1 197 ? -7.369 1.277 5.114 1.00 98.69 197 ALA A N 1
ATOM 1547 C CA . ALA A 1 197 ? -7.225 2.594 4.500 1.00 98.69 197 ALA A CA 1
ATOM 1548 C C . ALA A 1 197 ? -5.829 3.195 4.742 1.00 98.69 197 ALA A C 1
ATOM 1550 O O . ALA A 1 197 ? -5.171 3.660 3.807 1.00 98.69 197 ALA A O 1
ATOM 1551 N N . ALA A 1 198 ? -5.319 3.097 5.972 1.00 98.69 198 ALA A N 1
ATOM 1552 C CA . ALA A 1 198 ? -3.979 3.547 6.328 1.00 98.69 198 ALA A CA 1
ATOM 1553 C C . ALA A 1 198 ? -2.883 2.832 5.518 1.00 98.69 198 ALA A C 1
ATOM 1555 O O . ALA A 1 198 ? -1.940 3.473 5.039 1.00 98.69 198 ALA A O 1
ATOM 1556 N N . PHE A 1 199 ? -3.005 1.516 5.307 1.00 98.75 199 PHE A N 1
ATOM 1557 C CA . PHE A 1 199 ? -2.088 0.777 4.435 1.00 98.75 199 PHE A CA 1
ATOM 1558 C C . PHE A 1 199 ? -2.216 1.189 2.971 1.00 98.75 199 PHE A C 1
ATOM 1560 O O . PHE A 1 199 ? -1.192 1.370 2.309 1.00 98.75 199 PHE A O 1
ATOM 1567 N N . ILE A 1 200 ? -3.443 1.361 2.469 1.00 98.69 200 ILE A N 1
ATOM 1568 C CA . ILE A 1 200 ? -3.695 1.816 1.099 1.00 98.69 200 ILE A CA 1
ATOM 1569 C C . ILE A 1 200 ? -2.951 3.137 0.851 1.00 98.69 200 ILE A C 1
ATOM 1571 O O . ILE A 1 200 ? -2.158 3.228 -0.088 1.00 98.69 200 ILE A O 1
ATOM 1575 N N . VAL A 1 201 ? -3.133 4.137 1.712 1.00 98.75 201 VAL A N 1
ATOM 1576 C CA . VAL A 1 201 ? -2.509 5.459 1.542 1.00 98.75 201 VAL A CA 1
ATOM 1577 C C . VAL A 1 201 ? -0.992 5.400 1.755 1.00 98.75 201 VAL A C 1
ATOM 1579 O O . VAL A 1 201 ? -0.226 5.944 0.954 1.00 98.75 201 VAL A O 1
ATOM 1582 N N . GLY A 1 202 ? -0.527 4.705 2.799 1.00 98.50 202 GLY A N 1
ATOM 1583 C CA . GLY A 1 202 ? 0.899 4.582 3.114 1.00 98.50 202 GLY A CA 1
ATOM 1584 C C . GLY A 1 202 ? 1.709 3.919 1.999 1.00 98.50 202 GLY A C 1
ATOM 1585 O O . GLY A 1 202 ? 2.761 4.427 1.604 1.00 98.50 202 GLY A O 1
ATOM 1586 N N . ILE A 1 203 ? 1.203 2.820 1.437 1.00 98.56 203 ILE A N 1
ATOM 1587 C CA . ILE A 1 203 ? 1.866 2.116 0.334 1.00 98.56 203 ILE A CA 1
ATOM 1588 C C . ILE A 1 203 ? 1.842 2.974 -0.938 1.00 98.56 203 ILE A C 1
ATOM 1590 O O . ILE A 1 203 ? 2.864 3.077 -1.614 1.00 98.56 203 ILE A O 1
ATOM 1594 N N . ALA A 1 204 ? 0.733 3.649 -1.250 1.00 98.56 204 ALA A N 1
ATOM 1595 C CA . ALA A 1 204 ? 0.655 4.489 -2.446 1.00 98.56 204 ALA A CA 1
ATOM 1596 C C . ALA A 1 204 ? 1.629 5.673 -2.431 1.00 98.56 204 ALA A C 1
ATOM 1598 O O . ALA A 1 204 ? 2.219 6.004 -3.465 1.00 98.56 204 ALA A O 1
ATOM 1599 N N . MET A 1 205 ? 1.846 6.295 -1.265 1.00 98.06 205 MET A N 1
ATOM 1600 C CA . MET A 1 205 ? 2.900 7.302 -1.120 1.00 98.06 205 MET A CA 1
ATOM 1601 C C . MET A 1 205 ? 4.250 6.725 -1.532 1.00 98.06 205 MET A C 1
ATOM 1603 O O . MET A 1 205 ? 5.003 7.344 -2.285 1.00 98.06 205 MET A O 1
ATOM 1607 N N . LYS A 1 206 ? 4.553 5.522 -1.042 1.00 97.44 206 LYS A N 1
ATOM 1608 C CA . LYS A 1 206 ? 5.856 4.915 -1.254 1.00 97.44 206 LYS A CA 1
ATOM 1609 C C . LYS A 1 206 ? 6.087 4.484 -2.700 1.00 97.44 206 LYS A C 1
ATOM 1611 O O . LYS A 1 206 ? 7.186 4.678 -3.219 1.00 97.44 206 LYS A O 1
ATOM 1616 N N . GLU A 1 207 ? 5.086 3.876 -3.321 1.00 96.62 207 GLU A N 1
ATOM 1617 C CA . GLU A 1 207 ? 5.238 3.226 -4.624 1.00 96.62 207 GLU A CA 1
ATOM 1618 C C . GLU A 1 207 ? 5.078 4.202 -5.796 1.00 96.62 207 GLU A C 1
ATOM 1620 O O . GLU A 1 207 ? 5.674 3.997 -6.851 1.00 96.62 207 GLU A O 1
ATOM 1625 N N . SER A 1 208 ? 4.312 5.284 -5.631 1.00 97.25 208 SER A N 1
ATOM 1626 C CA . SER A 1 208 ? 4.015 6.200 -6.743 1.00 97.25 208 SER A CA 1
ATOM 1627 C C . SER A 1 208 ? 3.877 7.668 -6.3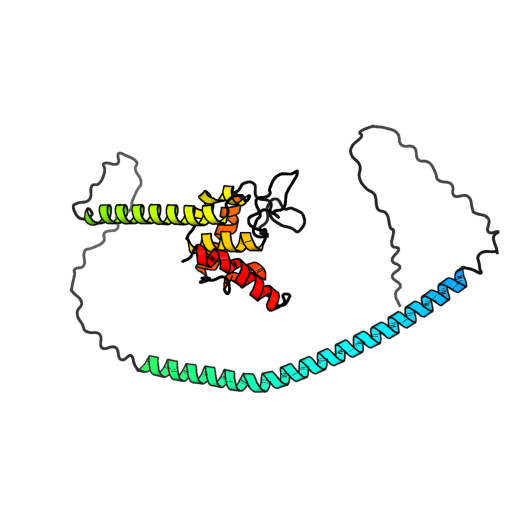52 1.00 97.25 208 SER A C 1
ATOM 1629 O O . SER A 1 208 ? 3.516 8.484 -7.204 1.00 97.25 208 SER A O 1
ATOM 1631 N N . LYS A 1 209 ? 4.155 8.025 -5.089 1.00 98.06 209 LYS A N 1
ATOM 1632 C CA . LYS A 1 209 ? 3.876 9.359 -4.538 1.00 98.06 209 LYS A CA 1
ATOM 1633 C C . LYS A 1 209 ? 2.411 9.743 -4.779 1.00 98.06 209 LYS A C 1
ATOM 1635 O O . LYS A 1 209 ? 2.123 10.749 -5.420 1.00 98.06 209 LYS A O 1
ATOM 1640 N N . PHE A 1 210 ? 1.496 8.888 -4.313 1.00 98.38 210 PHE A N 1
ATOM 1641 C CA . PHE A 1 210 ? 0.043 9.062 -4.459 1.00 98.38 210 PHE A CA 1
ATOM 1642 C C . PHE A 1 210 ? -0.432 9.158 -5.920 1.00 98.38 210 PHE A C 1
ATOM 1644 O O . PHE A 1 210 ? -1.344 9.914 -6.254 1.00 98.38 210 PHE A O 1
ATOM 1651 N N . GLY A 1 211 ? 0.219 8.414 -6.813 1.00 97.50 211 GLY A N 1
ATOM 1652 C CA . GLY A 1 211 ? -0.120 8.369 -8.232 1.00 97.50 211 GLY A CA 1
ATOM 1653 C C . GLY A 1 211 ? 0.566 9.412 -9.112 1.00 97.50 211 GLY A C 1
ATOM 1654 O O . GLY A 1 211 ? 0.400 9.364 -10.325 1.00 97.50 211 GLY A O 1
ATOM 1655 N N . VAL A 1 212 ? 1.397 10.308 -8.566 1.00 97.19 212 VAL A N 1
ATOM 1656 C CA . VAL A 1 212 ? 2.181 11.264 -9.379 1.00 97.19 212 VAL A CA 1
ATOM 1657 C C . VAL A 1 212 ? 3.051 10.544 -10.419 1.00 97.19 212 VAL A C 1
ATOM 1659 O O . VAL A 1 212 ? 3.196 11.024 -11.544 1.00 97.19 212 VAL A O 1
ATOM 1662 N N . TYR A 1 213 ? 3.592 9.378 -10.062 1.00 94.94 213 TYR A N 1
ATOM 1663 C CA . TYR A 1 213 ? 4.419 8.544 -10.938 1.00 94.94 213 TYR A CA 1
ATOM 1664 C C . TYR A 1 213 ? 3.689 7.280 -11.421 1.00 94.94 213 TYR A C 1
ATOM 1666 O O . TYR A 1 213 ? 4.323 6.249 -11.649 1.00 94.94 213 TYR A O 1
ATOM 1674 N N . SER A 1 214 ? 2.357 7.326 -11.546 1.00 92.38 214 SER A N 1
ATOM 1675 C CA . SER A 1 214 ? 1.572 6.177 -12.004 1.00 92.38 214 SER A CA 1
ATOM 1676 C C . SER A 1 214 ? 1.832 5.834 -13.480 1.00 92.38 214 SER A C 1
ATOM 1678 O O . SER A 1 214 ? 2.161 6.712 -14.290 1.00 92.38 214 SER A O 1
ATOM 1680 N N . PRO A 1 215 ? 1.675 4.554 -13.871 1.00 91.56 215 PRO A N 1
ATOM 1681 C CA . PRO A 1 215 ? 1.676 4.183 -15.277 1.00 91.56 215 PRO A CA 1
ATOM 1682 C C . PRO A 1 215 ? 0.499 4.836 -16.010 1.00 91.56 215 PRO A C 1
ATOM 1684 O O . PRO A 1 215 ? -0.601 4.959 -15.471 1.00 91.56 215 PRO A O 1
ATOM 1687 N N . LYS A 1 216 ? 0.728 5.209 -17.272 1.00 92.44 216 LYS A N 1
ATOM 1688 C CA . LYS A 1 216 ? -0.287 5.807 -18.146 1.00 92.44 216 LYS A CA 1
ATOM 1689 C C . LYS A 1 216 ? -0.389 5.046 -19.461 1.00 92.44 216 LYS A C 1
ATOM 1691 O O . LYS A 1 216 ? 0.623 4.600 -20.000 1.00 92.44 216 LYS A O 1
ATOM 1696 N N . VAL A 1 217 ? -1.598 4.945 -20.005 1.00 90.69 217 VAL A N 1
ATOM 1697 C CA . VAL A 1 217 ? -1.872 4.344 -21.320 1.00 90.69 217 VAL A CA 1
ATOM 1698 C C . VAL A 1 217 ? -2.613 5.353 -22.179 1.00 90.69 217 VAL A C 1
ATOM 1700 O O . VAL A 1 217 ? -3.699 5.805 -21.821 1.00 90.69 217 VAL A O 1
ATOM 1703 N N . ALA A 1 218 ? -2.015 5.709 -23.320 1.00 89.50 218 ALA A N 1
ATOM 1704 C CA . ALA A 1 218 ? -2.537 6.741 -24.220 1.00 89.50 218 ALA A CA 1
ATOM 1705 C C . ALA A 1 218 ? -2.866 8.057 -23.480 1.00 89.50 218 ALA A C 1
ATOM 1707 O O . ALA A 1 218 ? -3.927 8.644 -23.662 1.00 89.50 218 ALA A O 1
ATOM 1708 N N . GLY A 1 219 ? -1.976 8.476 -22.571 1.00 90.19 219 GLY A N 1
ATOM 1709 C CA . GLY A 1 219 ? -2.137 9.690 -21.761 1.00 90.19 219 GLY A CA 1
ATOM 1710 C C . GLY A 1 219 ? -3.102 9.570 -20.575 1.00 90.19 219 GLY A C 1
ATOM 1711 O O . GLY A 1 219 ? -3.100 10.451 -19.719 1.00 90.19 219 GLY A O 1
ATOM 1712 N N . ARG A 1 220 ? -3.874 8.481 -20.472 1.00 91.19 220 ARG A N 1
ATOM 1713 C CA . ARG A 1 220 ? -4.807 8.241 -19.362 1.00 91.19 220 ARG A CA 1
ATOM 1714 C C . ARG A 1 220 ? -4.129 7.521 -18.205 1.00 91.19 220 ARG A C 1
ATOM 1716 O O . ARG A 1 220 ? -3.292 6.649 -18.432 1.00 91.19 220 ARG A O 1
ATOM 1723 N N . ASP A 1 221 ? -4.502 7.886 -16.984 1.00 94.38 221 ASP A N 1
ATOM 1724 C CA . ASP A 1 221 ? -4.039 7.223 -15.766 1.00 94.38 221 ASP A CA 1
ATOM 1725 C C . ASP A 1 221 ? -4.583 5.787 -15.691 1.00 94.38 221 ASP A C 1
ATOM 1727 O O . ASP A 1 221 ? -5.739 5.534 -16.021 1.00 94.38 221 ASP A O 1
ATOM 1731 N N . CYS A 1 222 ? -3.732 4.850 -15.279 1.00 94.81 222 CYS A N 1
ATOM 1732 C CA . CYS A 1 222 ? -4.095 3.455 -15.027 1.00 94.81 222 CYS A CA 1
ATOM 1733 C C . CYS A 1 222 ? -4.549 3.198 -13.584 1.00 94.81 222 CYS A C 1
ATOM 1735 O O . CYS A 1 222 ? -4.803 2.044 -13.233 1.00 94.81 222 CYS A O 1
ATOM 1737 N N . TYR A 1 223 ? -4.550 4.229 -12.731 1.00 97.00 223 TYR A N 1
ATOM 1738 C CA . TYR A 1 223 ? -4.967 4.168 -11.328 1.00 97.00 223 TYR A CA 1
ATOM 1739 C C . TYR A 1 223 ? -4.200 3.130 -10.488 1.00 97.00 223 TYR A C 1
ATOM 1741 O O . TYR A 1 223 ? -4.661 2.697 -9.438 1.00 97.00 223 TYR A O 1
ATOM 1749 N N . ASN A 1 224 ? -3.008 2.711 -10.926 1.00 97.25 224 ASN A N 1
ATOM 1750 C CA . ASN A 1 224 ? -2.176 1.763 -10.190 1.00 97.25 224 ASN A CA 1
ATOM 1751 C C . ASN A 1 224 ? -1.089 2.501 -9.415 1.00 97.25 224 ASN A C 1
ATOM 1753 O O . ASN A 1 224 ? -0.015 2.799 -9.939 1.00 97.25 224 ASN A O 1
ATOM 1757 N N . TYR A 1 225 ? -1.386 2.791 -8.153 1.00 98.12 225 TYR A N 1
ATOM 1758 C CA . TYR A 1 225 ? -0.520 3.589 -7.287 1.00 98.12 225 TYR A CA 1
ATOM 1759 C C . TYR A 1 225 ? 0.350 2.749 -6.348 1.00 98.12 225 TYR A C 1
ATOM 1761 O O . TYR A 1 225 ? 1.177 3.310 -5.634 1.00 98.12 225 TYR A O 1
ATOM 1769 N N . TRP A 1 226 ? 0.203 1.421 -6.375 1.00 97.62 226 TRP A N 1
ATOM 1770 C CA . TRP A 1 226 ? 0.805 0.493 -5.408 1.00 97.62 226 TRP A CA 1
ATOM 1771 C C . TRP A 1 226 ? 1.754 -0.538 -6.034 1.00 97.62 226 TRP A C 1
ATOM 1773 O O . TRP A 1 226 ? 2.185 -1.470 -5.353 1.00 97.62 226 TRP A O 1
ATOM 1783 N N . GLY A 1 227 ? 2.021 -0.438 -7.340 1.00 94.44 227 GLY A N 1
ATOM 1784 C CA . GLY A 1 227 ? 2.789 -1.450 -8.071 1.00 94.44 227 GLY A CA 1
ATOM 1785 C C . GLY A 1 227 ? 2.057 -2.794 -8.173 1.00 94.44 227 GLY A C 1
ATOM 1786 O O . GLY A 1 227 ? 2.684 -3.854 -8.220 1.00 94.44 227 GLY A O 1
ATOM 1787 N N . PHE A 1 228 ? 0.723 -2.772 -8.187 1.00 94.56 228 PHE A N 1
ATOM 1788 C CA . PHE A 1 228 ? -0.102 -3.974 -8.128 1.00 94.56 228 PHE A CA 1
ATOM 1789 C C . PHE A 1 228 ? 0.018 -4.822 -9.401 1.00 94.56 228 PHE A C 1
ATOM 1791 O O . PHE A 1 228 ? -0.033 -4.304 -10.521 1.00 94.56 228 PHE A O 1
ATOM 1798 N N . LYS A 1 229 ? 0.130 -6.142 -9.217 1.00 91.94 229 LYS A N 1
ATOM 1799 C CA . LYS A 1 229 ? 0.132 -7.153 -10.282 1.00 91.94 229 LYS A CA 1
ATOM 1800 C C . LYS A 1 229 ? -0.900 -8.222 -9.935 1.00 91.94 229 LYS A C 1
ATOM 1802 O O . LYS A 1 229 ? -0.645 -9.050 -9.060 1.00 91.94 229 LYS A O 1
ATOM 1807 N N . GLY A 1 230 ? -2.068 -8.173 -10.573 1.00 80.31 230 GLY A N 1
ATOM 1808 C CA . GLY A 1 230 ? -3.189 -9.070 -10.257 1.00 80.31 230 GLY A CA 1
ATOM 1809 C C . GLY A 1 230 ? -3.961 -9.604 -11.462 1.00 80.31 230 GLY A C 1
ATOM 1810 O O . GLY A 1 230 ? -5.047 -10.140 -11.280 1.00 80.31 230 GLY A O 1
ATOM 1811 N N . GLY A 1 231 ? -3.411 -9.481 -12.675 1.00 76.19 231 GLY A N 1
ATOM 1812 C CA . GLY A 1 231 ? -4.081 -9.882 -13.919 1.00 76.19 231 GLY A CA 1
ATOM 1813 C C . GLY A 1 231 ? -4.905 -8.753 -14.550 1.00 76.19 231 GLY A C 1
ATOM 1814 O O . GLY A 1 231 ? -4.792 -7.596 -14.138 1.00 76.19 231 GLY A O 1
ATOM 1815 N N . GLY A 1 232 ? -5.694 -9.088 -15.577 1.00 82.44 232 GLY A N 1
ATOM 1816 C CA . GLY A 1 232 ? -6.480 -8.131 -16.368 1.00 82.44 232 GLY A CA 1
ATOM 1817 C C . GLY A 1 232 ? -5.669 -7.421 -17.460 1.00 82.44 232 GLY A C 1
ATOM 1818 O O . GLY A 1 232 ? -4.665 -7.944 -17.948 1.00 82.44 232 GLY A O 1
ATOM 1819 N N . LYS A 1 233 ? -6.104 -6.216 -17.856 1.00 88.00 233 LYS A N 1
ATOM 1820 C CA . LYS A 1 233 ? -5.318 -5.356 -18.756 1.00 88.00 233 LYS A CA 1
ATOM 1821 C C . LYS A 1 233 ? -4.042 -4.934 -18.033 1.00 88.00 233 LYS A C 1
ATOM 1823 O O . LYS A 1 233 ? -4.101 -4.409 -16.923 1.00 88.00 233 LYS A O 1
ATOM 1828 N N . THR A 1 234 ? -2.890 -5.164 -18.653 1.00 90.81 234 THR A N 1
ATOM 1829 C CA . THR A 1 234 ? -1.587 -4.837 -18.067 1.00 90.81 234 THR A CA 1
ATOM 1830 C C . THR A 1 234 ? -0.803 -3.876 -18.947 1.00 90.81 234 THR A C 1
ATOM 1832 O O . THR A 1 234 ? -1.015 -3.796 -20.157 1.00 90.81 234 THR A O 1
ATOM 1835 N N . VAL A 1 235 ? 0.100 -3.131 -18.319 1.00 88.19 235 VAL A N 1
ATOM 1836 C CA . VAL A 1 235 ? 1.107 -2.303 -18.994 1.00 88.19 235 VAL A CA 1
ATOM 1837 C C . VAL A 1 235 ? 2.474 -2.982 -18.961 1.00 88.19 235 VAL A C 1
ATOM 1839 O O . VAL A 1 235 ? 2.657 -4.033 -18.336 1.00 88.19 235 VAL A O 1
ATOM 1842 N N . ALA A 1 236 ? 3.462 -2.361 -19.611 1.00 84.44 236 ALA A N 1
ATOM 1843 C CA . ALA A 1 236 ? 4.855 -2.788 -19.540 1.00 84.44 236 ALA A CA 1
ATOM 1844 C C . ALA A 1 236 ? 5.288 -3.045 -18.081 1.00 84.44 236 ALA A C 1
ATOM 1846 O O . ALA A 1 236 ? 5.010 -2.254 -17.179 1.00 84.44 236 ALA A O 1
ATOM 1847 N N . GLY A 1 237 ? 5.941 -4.186 -17.839 1.00 83.44 237 GLY A N 1
ATOM 1848 C CA . GLY A 1 237 ? 6.324 -4.635 -16.493 1.00 83.44 237 GLY A CA 1
ATOM 1849 C C . GLY A 1 237 ? 5.269 -5.475 -15.756 1.00 83.44 237 GLY A C 1
ATOM 1850 O O . GLY A 1 237 ? 5.530 -5.932 -14.636 1.00 83.44 237 GLY A O 1
ATOM 1851 N N . GLY A 1 238 ? 4.110 -5.723 -16.378 1.00 89.56 238 GLY A N 1
ATOM 1852 C CA . GLY A 1 238 ? 3.056 -6.597 -15.849 1.00 89.56 238 GLY A CA 1
ATOM 1853 C C . GLY A 1 238 ? 2.205 -5.954 -14.754 1.00 89.56 238 GLY A C 1
ATOM 1854 O O . GLY A 1 238 ? 1.538 -6.664 -14.003 1.00 89.56 238 GLY A O 1
ATOM 1855 N N . TYR A 1 239 ? 2.253 -4.627 -14.629 1.00 92.25 239 TYR A N 1
ATOM 1856 C CA . TYR A 1 239 ? 1.388 -3.887 -13.716 1.00 92.25 239 TYR A CA 1
ATOM 1857 C C . TYR A 1 239 ? -0.032 -3.843 -14.265 1.00 92.25 239 TYR A C 1
ATOM 1859 O O . TYR A 1 239 ? -0.231 -3.594 -15.455 1.00 92.25 239 TYR A O 1
ATOM 1867 N N . THR A 1 240 ? -1.013 -4.078 -13.399 1.00 94.75 240 THR A N 1
ATOM 1868 C CA . THR A 1 240 ? -2.429 -3.969 -13.763 1.00 94.75 240 THR A CA 1
ATOM 1869 C C . THR A 1 240 ? -2.769 -2.510 -14.083 1.00 94.75 240 THR A C 1
ATOM 1871 O O . THR A 1 240 ? -2.305 -1.605 -13.392 1.00 94.75 240 THR A O 1
ATOM 1874 N N . CYS A 1 241 ? -3.551 -2.281 -15.135 1.00 95.56 241 CYS A N 1
ATOM 1875 C CA . CYS A 1 241 ? -4.136 -0.986 -15.470 1.00 95.56 241 CYS A CA 1
ATOM 1876 C C . CYS A 1 241 ? -5.636 -1.058 -15.189 1.00 95.56 241 CYS A C 1
ATOM 1878 O O . CYS A 1 241 ? -6.363 -1.740 -15.916 1.00 95.56 241 CYS A O 1
ATOM 1880 N N . PHE A 1 242 ? -6.066 -0.414 -14.107 1.00 96.06 242 PHE A N 1
ATOM 1881 C CA . PHE A 1 242 ? -7.452 -0.438 -13.652 1.00 96.06 242 PHE A CA 1
ATOM 1882 C C . PHE A 1 242 ? -8.317 0.479 -14.511 1.00 96.06 242 PHE A C 1
ATOM 1884 O O . PHE A 1 242 ? -7.833 1.467 -15.070 1.00 96.06 242 PHE A O 1
ATOM 1891 N N . SER A 1 243 ? -9.601 0.146 -14.634 1.00 93.44 243 SER A N 1
ATOM 1892 C CA . SER A 1 243 ? -10.532 0.952 -15.431 1.00 93.44 243 SER A CA 1
ATOM 1893 C C . SER A 1 243 ? -11.013 2.208 -14.713 1.00 93.44 243 SER A C 1
ATOM 1895 O O . SER A 1 243 ? -11.383 3.167 -15.390 1.00 93.44 243 SER A O 1
ATOM 1897 N N . SER A 1 244 ? -11.017 2.207 -13.378 1.00 96.31 244 SER A N 1
ATOM 1898 C CA . SER A 1 244 ? -11.478 3.334 -12.569 1.00 96.31 244 SER A CA 1
ATOM 1899 C C . SER A 1 244 ? -10.771 3.394 -11.203 1.00 96.31 244 SER A C 1
ATOM 1901 O O . SER A 1 244 ? -10.149 2.406 -10.790 1.00 96.31 244 SER A O 1
ATOM 1903 N N . PRO A 1 245 ? -10.855 4.537 -10.496 1.00 97.75 245 PRO A N 1
ATOM 1904 C CA . PRO A 1 245 ? -10.380 4.673 -9.120 1.00 97.75 245 PRO A CA 1
ATOM 1905 C C . PRO A 1 245 ? -10.972 3.627 -8.161 1.00 97.75 245 PRO A C 1
ATOM 1907 O O . PRO A 1 245 ? -10.242 3.042 -7.363 1.00 97.75 245 PRO A O 1
ATOM 1910 N N . GLU A 1 246 ? -12.273 3.356 -8.269 1.00 97.75 246 GLU A N 1
ATOM 1911 C CA . GLU A 1 246 ? -13.021 2.435 -7.404 1.00 97.75 246 GLU A CA 1
ATOM 1912 C C . GLU A 1 246 ? -12.553 0.989 -7.612 1.00 97.75 246 GLU A C 1
ATOM 1914 O O . GLU A 1 246 ? -12.289 0.274 -6.648 1.00 97.75 246 GLU A O 1
ATOM 1919 N N . ASP A 1 247 ? -12.380 0.575 -8.875 1.00 96.44 247 ASP A N 1
ATOM 1920 C CA . ASP A 1 247 ? -11.855 -0.747 -9.246 1.00 96.44 247 ASP A CA 1
ATOM 1921 C C . ASP A 1 247 ? -10.444 -0.966 -8.674 1.00 96.44 247 ASP A C 1
ATOM 1923 O O . ASP A 1 247 ? -10.137 -2.015 -8.098 1.00 96.44 247 ASP A O 1
ATOM 1927 N N . ALA A 1 248 ? -9.597 0.065 -8.748 1.00 97.38 248 ALA A N 1
ATOM 1928 C CA . ALA A 1 248 ? -8.256 0.023 -8.182 1.00 97.38 248 ALA A CA 1
ATOM 1929 C C . ALA A 1 248 ? -8.273 -0.142 -6.654 1.00 97.38 248 ALA A C 1
ATOM 1931 O O . ALA A 1 248 ? -7.588 -1.022 -6.118 1.00 97.38 248 ALA A O 1
ATOM 1932 N N . VAL A 1 249 ? -9.066 0.678 -5.953 1.00 98.31 249 VAL A N 1
ATOM 1933 C CA . VAL A 1 249 ? -9.199 0.621 -4.489 1.00 98.31 249 VAL A CA 1
ATOM 1934 C C . VAL A 1 249 ? -9.783 -0.713 -4.046 1.00 98.31 249 VAL A C 1
ATOM 1936 O O . VAL A 1 249 ? -9.307 -1.287 -3.070 1.00 98.31 249 VAL A O 1
ATOM 1939 N N . GLU A 1 250 ? -10.757 -1.254 -4.770 1.00 97.31 250 GLU A N 1
ATOM 1940 C CA . GLU A 1 250 ? -11.380 -2.527 -4.427 1.00 97.31 250 GLU A CA 1
ATOM 1941 C C . GLU A 1 250 ? -10.409 -3.704 -4.589 1.00 97.31 250 GLU A C 1
ATOM 1943 O O . GLU A 1 250 ? -10.271 -4.540 -3.690 1.00 97.31 250 GLU A O 1
ATOM 1948 N N . ALA A 1 251 ? -9.676 -3.765 -5.703 1.00 97.00 251 ALA A N 1
ATOM 1949 C CA . ALA A 1 251 ? -8.706 -4.828 -5.951 1.00 97.00 251 ALA A CA 1
ATOM 1950 C C . ALA A 1 251 ? -7.537 -4.803 -4.950 1.00 97.00 251 ALA A C 1
ATOM 1952 O O . ALA A 1 251 ? -7.121 -5.847 -4.430 1.00 97.00 251 ALA A O 1
ATOM 1953 N N . VAL A 1 252 ? -7.003 -3.611 -4.670 1.00 97.75 252 VAL A N 1
ATOM 1954 C CA . VAL A 1 252 ? -5.900 -3.418 -3.719 1.00 97.75 252 VAL A CA 1
ATOM 1955 C C . VAL A 1 252 ? -6.377 -3.620 -2.283 1.00 97.75 252 VAL A C 1
ATOM 1957 O O . VAL A 1 252 ? -5.734 -4.356 -1.528 1.00 97.75 252 VAL A O 1
ATOM 1960 N N . GLY A 1 253 ? -7.527 -3.042 -1.936 1.00 97.94 253 GLY A N 1
ATOM 1961 C CA . GLY A 1 253 ? -8.187 -3.170 -0.640 1.00 97.94 253 GLY A CA 1
ATOM 1962 C C . GLY A 1 253 ? -8.397 -4.629 -0.269 1.00 97.94 253 GLY A C 1
ATOM 1963 O O . GLY A 1 253 ? -7.867 -5.066 0.746 1.00 97.94 253 GLY A O 1
ATOM 1964 N N . LYS A 1 254 ? -8.988 -5.440 -1.156 1.00 97.31 254 LYS A N 1
ATOM 1965 C CA . LYS A 1 254 ? -9.163 -6.892 -0.945 1.00 97.31 254 LYS A CA 1
ATOM 1966 C C . LYS A 1 254 ? -7.870 -7.633 -0.612 1.00 97.31 254 LYS A C 1
ATOM 1968 O O . LYS A 1 254 ? -7.868 -8.600 0.154 1.00 97.31 254 LYS A O 1
ATOM 1973 N N . ARG A 1 255 ? -6.742 -7.246 -1.216 1.00 96.56 255 ARG A N 1
ATOM 1974 C CA . ARG A 1 255 ? -5.444 -7.873 -0.919 1.00 96.56 255 ARG A CA 1
ATOM 1975 C C . ARG A 1 255 ? -4.929 -7.462 0.459 1.00 96.56 255 ARG A C 1
ATOM 1977 O O . ARG A 1 255 ? -4.403 -8.314 1.174 1.00 96.56 255 ARG A O 1
ATOM 1984 N N . ILE A 1 256 ? -5.082 -6.192 0.819 1.00 97.75 256 ILE A N 1
ATOM 1985 C CA . ILE A 1 256 ? -4.673 -5.655 2.122 1.00 97.75 256 ILE A CA 1
ATOM 1986 C C . ILE A 1 256 ? -5.576 -6.196 3.234 1.00 97.75 256 ILE A C 1
ATOM 1988 O O . ILE A 1 256 ? -5.060 -6.662 4.243 1.00 97.75 256 ILE A O 1
ATOM 1992 N N . GLU A 1 257 ? -6.890 -6.258 3.029 1.00 98.06 257 GLU A N 1
ATOM 1993 C CA . GLU A 1 257 ? -7.860 -6.883 3.937 1.00 98.06 257 GLU A CA 1
ATOM 1994 C C . GLU A 1 257 ? -7.442 -8.319 4.281 1.00 98.06 257 GLU A C 1
ATOM 1996 O O . GLU A 1 257 ? -7.382 -8.690 5.450 1.00 98.06 257 GLU A O 1
ATOM 2001 N N . LYS A 1 258 ? -7.026 -9.116 3.285 1.00 97.00 258 LYS A N 1
ATOM 2002 C CA . LYS A 1 258 ? -6.487 -10.470 3.520 1.00 97.00 258 LYS A CA 1
ATOM 2003 C C . LYS A 1 258 ? -5.202 -10.479 4.350 1.00 97.00 258 LYS A C 1
ATOM 2005 O O . LYS A 1 258 ? -4.946 -11.461 5.043 1.00 97.00 258 LYS A O 1
ATOM 2010 N N . MET A 1 259 ? -4.361 -9.451 4.252 1.00 96.31 259 MET A N 1
ATOM 2011 C CA . MET A 1 259 ? -3.165 -9.320 5.091 1.00 96.31 259 MET A CA 1
ATOM 2012 C C . MET A 1 259 ? -3.548 -8.946 6.525 1.00 96.31 259 MET A C 1
ATOM 2014 O O . MET A 1 259 ? -3.075 -9.584 7.464 1.00 96.31 259 MET A O 1
ATOM 2018 N N . VAL A 1 260 ? -4.442 -7.973 6.695 1.00 97.50 260 VAL A N 1
ATOM 2019 C CA . VAL A 1 260 ? -4.930 -7.525 8.007 1.00 97.50 260 VAL A CA 1
ATOM 2020 C C . VAL A 1 260 ? -5.667 -8.652 8.733 1.00 97.50 260 VAL A C 1
ATOM 2022 O O . VAL A 1 260 ? -5.392 -8.910 9.903 1.00 97.50 260 VAL A O 1
ATOM 2025 N N . ALA A 1 261 ? -6.498 -9.419 8.022 1.00 97.19 261 ALA A N 1
ATOM 2026 C CA . ALA A 1 261 ? -7.176 -10.604 8.549 1.00 97.19 261 ALA A CA 1
ATOM 2027 C C . ALA A 1 261 ? -6.202 -11.692 9.041 1.00 97.19 261 ALA A C 1
ATOM 2029 O O . ALA A 1 261 ? -6.533 -12.463 9.937 1.00 97.19 261 ALA A O 1
ATOM 2030 N N . LYS A 1 262 ? -4.977 -11.740 8.500 1.00 96.50 262 LYS A N 1
ATOM 2031 C CA . LYS A 1 262 ? -3.893 -12.627 8.965 1.00 96.50 262 LYS A CA 1
ATOM 2032 C C . LYS A 1 262 ? -3.095 -12.051 10.141 1.00 96.50 262 LYS A C 1
ATOM 2034 O O . LYS A 1 262 ? -2.073 -12.620 10.515 1.00 96.50 262 LYS A O 1
ATOM 2039 N N . GLY A 1 263 ? -3.532 -10.931 10.713 1.00 96.56 263 GLY A N 1
ATOM 2040 C CA . GLY A 1 263 ? -2.900 -10.297 11.867 1.00 96.56 263 GLY A CA 1
ATOM 2041 C C . GLY A 1 263 ? -1.849 -9.241 11.526 1.00 96.56 263 GLY A C 1
ATOM 2042 O O . GLY A 1 263 ? -1.117 -8.827 12.420 1.00 96.56 263 GLY A O 1
ATOM 2043 N N . VAL A 1 264 ? -1.758 -8.777 10.274 1.00 97.00 264 VAL A N 1
ATOM 2044 C CA . VAL A 1 264 ? -0.901 -7.630 9.930 1.00 97.00 264 VAL A CA 1
ATOM 2045 C C . VAL A 1 264 ? -1.523 -6.351 10.489 1.00 97.00 264 VAL A C 1
ATOM 2047 O O . VAL A 1 264 ? -2.615 -5.961 10.089 1.00 97.00 264 VAL A O 1
ATOM 2050 N N . ARG A 1 265 ? -0.818 -5.689 11.408 1.00 96.62 265 ARG A N 1
ATOM 2051 C CA . ARG A 1 265 ? -1.282 -4.479 12.107 1.00 96.62 265 ARG A CA 1
ATOM 2052 C C . ARG A 1 265 ? -0.356 -3.277 11.950 1.00 96.62 265 ARG A C 1
ATOM 2054 O O . ARG A 1 265 ? -0.713 -2.187 12.370 1.00 96.62 265 ARG A O 1
ATOM 2061 N N . ASN A 1 266 ? 0.834 -3.453 11.375 1.00 97.81 266 ASN A N 1
ATOM 2062 C CA . ASN A 1 266 ? 1.781 -2.359 11.156 1.00 97.81 266 ASN A CA 1
ATOM 2063 C C . ASN A 1 266 ? 2.636 -2.559 9.884 1.00 97.81 266 ASN A C 1
ATOM 2065 O O . ASN A 1 266 ? 2.723 -3.678 9.364 1.00 97.81 266 ASN A O 1
ATOM 2069 N N . PRO A 1 267 ? 3.305 -1.503 9.380 1.00 97.81 267 PRO A N 1
ATOM 2070 C CA . PRO A 1 267 ? 4.131 -1.566 8.170 1.00 97.81 267 PRO A CA 1
ATOM 2071 C C . PRO A 1 267 ? 5.255 -2.604 8.205 1.00 97.81 267 PRO A C 1
ATOM 2073 O O . PRO A 1 267 ? 5.567 -3.192 7.170 1.00 97.81 267 PRO A O 1
ATOM 2076 N N . ALA A 1 268 ? 5.838 -2.884 9.375 1.00 96.75 268 ALA A N 1
ATOM 2077 C CA . ALA A 1 268 ? 6.888 -3.896 9.495 1.00 96.75 268 ALA A CA 1
ATOM 2078 C C . ALA A 1 268 ? 6.354 -5.313 9.224 1.00 96.75 268 ALA A C 1
ATOM 2080 O O . ALA A 1 268 ? 7.046 -6.135 8.626 1.00 96.75 268 ALA A O 1
ATOM 208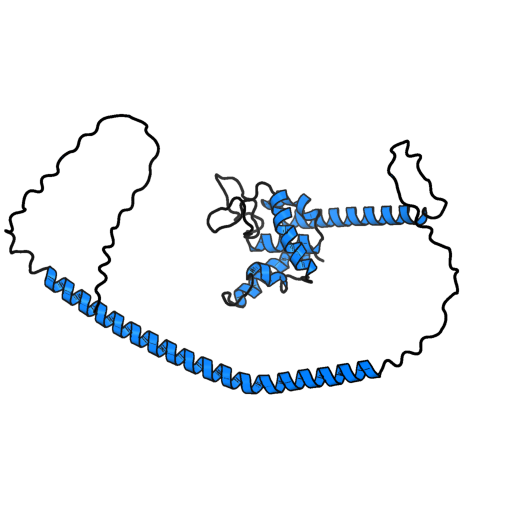1 N N . GLN A 1 269 ? 5.100 -5.580 9.596 1.00 96.38 269 GLN A N 1
ATOM 2082 C CA . GLN A 1 269 ? 4.408 -6.841 9.316 1.00 96.38 269 GLN A CA 1
ATOM 2083 C C . GLN A 1 269 ? 3.867 -6.921 7.877 1.00 96.38 269 GLN A C 1
ATOM 2085 O O . GLN A 1 269 ? 3.664 -8.015 7.352 1.00 96.38 269 GLN A O 1
ATOM 2090 N N . ALA A 1 270 ? 3.677 -5.783 7.203 1.00 95.31 270 ALA A N 1
ATOM 2091 C CA . ALA A 1 270 ? 3.192 -5.706 5.822 1.00 95.31 270 ALA A CA 1
ATOM 2092 C C . ALA A 1 270 ? 4.285 -5.932 4.756 1.00 95.31 270 ALA A C 1
ATOM 2094 O O . ALA A 1 270 ? 4.054 -5.736 3.562 1.00 95.31 270 ALA A O 1
ATOM 2095 N N . ILE A 1 271 ? 5.477 -6.376 5.163 1.00 93.69 271 ILE A N 1
ATOM 2096 C CA . ILE A 1 271 ? 6.651 -6.553 4.297 1.00 93.69 271 ILE A CA 1
ATOM 2097 C C . ILE A 1 271 ? 6.423 -7.512 3.115 1.00 93.69 271 ILE A C 1
ATOM 2099 O O . ILE A 1 271 ? 7.079 -7.394 2.078 1.00 93.69 271 ILE A O 1
ATOM 2103 N N . SER A 1 272 ? 5.463 -8.432 3.232 1.00 91.81 272 SER A N 1
ATOM 2104 C CA . SER A 1 272 ? 5.067 -9.337 2.147 1.00 91.81 272 SER A CA 1
ATOM 2105 C C . SER A 1 272 ? 4.469 -8.603 0.942 1.00 91.81 272 SER A C 1
ATOM 2107 O O . SER A 1 272 ? 4.509 -9.133 -0.168 1.00 91.81 272 SER A O 1
ATOM 2109 N N . TRP A 1 273 ? 3.984 -7.365 1.111 1.00 93.69 273 TRP A N 1
ATOM 2110 C CA . TRP A 1 273 ? 3.649 -6.493 -0.016 1.00 93.69 273 TRP A CA 1
ATOM 2111 C C . TRP A 1 273 ? 4.893 -6.159 -0.846 1.00 93.69 273 TRP A C 1
ATOM 2113 O O . TRP A 1 273 ? 4.892 -6.326 -2.062 1.00 93.69 273 TRP A O 1
ATOM 2123 N N . LYS A 1 274 ? 5.972 -5.741 -0.174 1.00 90.44 274 LYS A N 1
ATOM 2124 C CA . LYS A 1 274 ? 7.232 -5.332 -0.803 1.00 90.44 274 LYS A CA 1
ATOM 2125 C C . LYS A 1 274 ? 7.987 -6.501 -1.430 1.00 90.44 274 LYS A C 1
ATOM 2127 O O . LYS A 1 274 ? 8.469 -6.390 -2.551 1.00 90.44 274 LYS A O 1
ATOM 2132 N N . CYS A 1 275 ? 8.159 -7.579 -0.671 1.00 89.50 275 CYS A N 1
ATOM 2133 C CA . CYS A 1 275 ? 9.063 -8.673 -1.031 1.00 89.50 275 CYS A CA 1
ATOM 2134 C C . CYS A 1 275 ? 8.353 -9.894 -1.634 1.00 89.50 275 CYS A C 1
ATOM 2136 O O . CYS A 1 275 ? 9.008 -10.847 -2.051 1.00 89.50 275 CYS A O 1
ATOM 2138 N N . GLY A 1 276 ? 7.019 -9.939 -1.617 1.00 87.56 276 GLY A N 1
ATOM 2139 C CA . GLY A 1 276 ? 6.292 -11.169 -1.918 1.00 87.56 276 GLY A CA 1
ATOM 2140 C C . GLY A 1 276 ? 6.580 -12.259 -0.880 1.00 87.56 276 GLY A C 1
ATOM 2141 O O . GLY A 1 276 ? 6.396 -12.046 0.318 1.00 87.56 276 GLY A O 1
ATOM 2142 N N . SER A 1 277 ? 7.017 -13.436 -1.339 1.00 85.06 277 SER A N 1
ATOM 2143 C CA . SER A 1 277 ? 7.275 -14.603 -0.482 1.00 85.06 277 SER A CA 1
ATOM 2144 C C . SER A 1 277 ? 8.631 -14.581 0.230 1.00 85.06 277 SER A C 1
ATOM 2146 O O . SER A 1 277 ? 8.806 -15.314 1.200 1.00 85.06 277 SER A O 1
ATOM 2148 N N . SER A 1 278 ? 9.598 -13.776 -0.227 1.00 87.06 278 SER A N 1
ATOM 2149 C CA . SER A 1 278 ? 10.938 -13.720 0.370 1.00 87.06 278 SER A CA 1
ATOM 2150 C C . SER A 1 278 ? 11.637 -12.392 0.101 1.00 87.06 278 SER A C 1
ATOM 2152 O O . SER A 1 278 ? 11.669 -11.911 -1.027 1.00 87.06 278 SER A O 1
ATOM 2154 N N . CYS A 1 279 ? 12.281 -11.831 1.128 1.00 87.38 279 CYS A N 1
ATOM 2155 C CA . CYS A 1 279 ? 13.116 -10.635 0.994 1.00 87.38 279 CYS A CA 1
ATOM 2156 C C . CYS A 1 279 ? 14.584 -10.935 0.640 1.00 87.38 279 CYS A C 1
ATOM 2158 O O . CYS A 1 279 ? 15.396 -10.018 0.675 1.00 87.38 279 CYS A O 1
ATOM 2160 N N . ALA A 1 280 ? 14.956 -12.176 0.300 1.00 88.19 280 ALA A N 1
ATOM 2161 C CA . ALA A 1 280 ? 16.360 -12.553 0.070 1.00 88.19 280 ALA A CA 1
ATOM 2162 C C . ALA A 1 280 ? 17.059 -11.744 -1.046 1.00 88.19 280 ALA A C 1
ATOM 2164 O O . ALA A 1 280 ? 18.274 -11.576 -1.011 1.00 88.19 280 ALA A O 1
ATOM 2165 N N . GLY A 1 281 ? 16.298 -11.216 -2.013 1.00 84.94 281 GLY A N 1
ATOM 2166 C CA . GLY A 1 281 ? 16.803 -10.335 -3.074 1.00 84.94 281 GLY A CA 1
ATOM 2167 C C . GLY A 1 281 ? 16.866 -8.847 -2.706 1.00 84.94 281 GLY A C 1
ATOM 2168 O O . GLY A 1 281 ? 17.265 -8.031 -3.533 1.00 84.94 281 GLY A O 1
ATOM 2169 N N . HIS A 1 282 ? 16.461 -8.466 -1.492 1.00 86.25 282 HIS A N 1
ATOM 2170 C CA . HIS A 1 282 ? 16.398 -7.077 -1.048 1.00 86.25 282 HIS A CA 1
ATOM 2171 C C . HIS A 1 282 ? 17.397 -6.810 0.081 1.00 86.25 282 HIS A C 1
ATOM 2173 O O . HIS A 1 282 ? 17.453 -7.529 1.075 1.00 86.25 282 HIS A O 1
ATOM 2179 N N . GLY A 1 283 ? 18.159 -5.719 -0.036 1.00 90.88 283 GLY A N 1
ATOM 2180 C CA . GLY A 1 283 ? 19.003 -5.244 1.059 1.00 90.88 283 GLY A CA 1
ATOM 2181 C C . GLY A 1 283 ? 18.166 -4.832 2.275 1.00 90.88 283 GLY A C 1
ATOM 2182 O O . GLY A 1 283 ? 17.132 -4.177 2.126 1.00 90.88 283 GLY A O 1
ATOM 2183 N N . ALA A 1 284 ? 18.634 -5.170 3.480 1.00 91.94 284 ALA A N 1
ATOM 2184 C CA . ALA A 1 284 ? 17.933 -4.870 4.733 1.00 91.94 284 ALA A CA 1
ATOM 2185 C C . ALA A 1 284 ? 17.631 -3.369 4.903 1.00 91.94 284 ALA A C 1
ATOM 2187 O O . ALA A 1 284 ? 16.575 -3.001 5.411 1.00 91.94 284 ALA A O 1
ATOM 2188 N N . GLU A 1 285 ? 18.522 -2.502 4.419 1.00 94.25 285 GLU A N 1
ATOM 2189 C CA . GLU A 1 285 ? 18.319 -1.052 4.443 1.00 94.25 285 GLU A CA 1
ATOM 2190 C C . GLU A 1 285 ? 17.146 -0.609 3.561 1.00 94.25 285 GLU A C 1
ATOM 2192 O O . GLU A 1 285 ? 16.295 0.164 3.991 1.00 94.25 285 GLU A O 1
ATOM 2197 N N . ASN A 1 286 ? 17.017 -1.177 2.359 1.00 93.12 286 ASN A N 1
ATOM 2198 C CA . ASN A 1 286 ? 15.907 -0.866 1.453 1.00 93.12 286 ASN A CA 1
ATOM 2199 C C . ASN A 1 286 ? 14.555 -1.305 2.025 1.00 93.12 286 ASN A C 1
ATOM 2201 O O . ASN A 1 286 ? 13.527 -0.678 1.759 1.00 93.12 286 ASN A O 1
ATOM 2205 N N . VAL A 1 287 ? 14.549 -2.396 2.789 1.00 95.19 287 VAL A N 1
ATOM 2206 C CA . VAL A 1 287 ? 13.372 -2.870 3.519 1.00 95.19 287 VAL A CA 1
ATOM 2207 C C . VAL A 1 287 ? 13.022 -1.909 4.652 1.00 95.19 287 VAL A C 1
ATOM 2209 O O . VAL A 1 287 ? 11.886 -1.443 4.705 1.00 95.19 287 VAL A O 1
ATOM 2212 N N . ARG A 1 288 ? 13.985 -1.563 5.517 1.00 96.19 288 ARG A N 1
ATOM 2213 C CA . ARG A 1 288 ? 13.773 -0.616 6.626 1.00 96.19 288 ARG A CA 1
ATOM 2214 C C . ARG A 1 288 ? 13.263 0.731 6.136 1.00 96.19 288 ARG A C 1
ATOM 2216 O O . ARG A 1 288 ? 12.286 1.241 6.673 1.00 96.19 288 ARG A O 1
ATOM 2223 N N . LYS A 1 289 ? 13.873 1.265 5.076 1.00 96.31 289 LYS A N 1
ATOM 2224 C CA . LYS A 1 289 ? 13.437 2.512 4.447 1.00 96.31 289 LYS A CA 1
ATOM 2225 C C . LYS A 1 289 ? 11.991 2.423 3.966 1.00 96.31 289 LYS A C 1
ATOM 2227 O O . LYS A 1 289 ? 11.216 3.334 4.211 1.00 96.31 289 LYS A O 1
ATOM 2232 N N . TRP A 1 290 ? 11.608 1.325 3.315 1.00 97.50 290 TRP A N 1
ATOM 2233 C CA . TRP A 1 290 ? 10.226 1.140 2.868 1.00 97.50 290 TRP A CA 1
ATOM 2234 C C . TRP A 1 290 ? 9.242 1.100 4.042 1.00 97.50 290 TRP A C 1
ATOM 2236 O O . TRP A 1 290 ? 8.217 1.767 3.981 1.00 97.50 290 TRP A O 1
ATOM 2246 N N . ILE A 1 291 ? 9.576 0.384 5.122 1.00 98.00 291 ILE A N 1
ATOM 2247 C CA . ILE A 1 291 ? 8.756 0.334 6.344 1.00 98.00 291 ILE A CA 1
ATOM 2248 C C . ILE A 1 291 ? 8.571 1.744 6.918 1.00 98.00 291 ILE A C 1
ATOM 2250 O O . ILE A 1 291 ? 7.449 2.123 7.249 1.00 98.00 291 ILE A O 1
ATOM 2254 N N . ALA A 1 292 ? 9.655 2.520 7.004 1.00 98.06 292 ALA A N 1
ATOM 2255 C CA . ALA A 1 292 ? 9.620 3.893 7.497 1.00 98.06 292 ALA A CA 1
ATOM 2256 C C . ALA A 1 292 ? 8.759 4.799 6.604 1.00 98.06 292 ALA A C 1
ATOM 2258 O O . ALA A 1 292 ? 7.868 5.478 7.104 1.00 98.06 292 ALA A O 1
ATOM 2259 N N . ASP A 1 293 ? 8.974 4.754 5.288 1.00 97.75 293 ASP A N 1
ATOM 2260 C CA . ASP A 1 293 ? 8.254 5.574 4.311 1.00 97.75 293 ASP A CA 1
ATOM 2261 C C . ASP A 1 293 ? 6.737 5.283 4.325 1.00 97.75 293 ASP A C 1
ATOM 2263 O O . ASP A 1 293 ? 5.932 6.213 4.308 1.00 97.75 293 ASP A O 1
ATOM 2267 N N . VAL A 1 294 ? 6.332 4.007 4.401 1.00 98.38 294 VAL A N 1
ATOM 2268 C CA . VAL A 1 294 ? 4.914 3.615 4.539 1.00 98.38 294 VAL A CA 1
ATOM 2269 C C . VAL A 1 294 ? 4.353 4.071 5.888 1.00 98.38 294 VAL A C 1
ATOM 2271 O O . VAL A 1 294 ? 3.226 4.566 5.964 1.00 98.38 294 VAL A O 1
ATOM 2274 N N . GLY A 1 295 ? 5.154 3.942 6.950 1.00 98.19 295 GLY A N 1
ATOM 2275 C CA . GLY A 1 295 ? 4.788 4.312 8.314 1.00 98.19 295 GLY A CA 1
ATOM 2276 C C . GLY A 1 295 ? 4.381 5.770 8.482 1.00 98.19 295 GLY A C 1
ATOM 2277 O O . GLY A 1 295 ? 3.474 6.041 9.263 1.00 98.19 295 GLY A O 1
ATOM 2278 N N . VAL A 1 296 ? 4.978 6.693 7.718 1.00 97.31 296 VAL A N 1
ATOM 2279 C CA . VAL A 1 296 ? 4.694 8.135 7.833 1.00 97.31 296 VAL A CA 1
ATOM 2280 C C . VAL A 1 296 ? 3.205 8.446 7.711 1.00 97.31 296 VAL A C 1
ATOM 2282 O O . VAL A 1 296 ? 2.694 9.226 8.506 1.00 97.31 296 VAL A O 1
ATOM 2285 N N . ASN A 1 297 ? 2.514 7.868 6.726 1.00 97.94 297 ASN A N 1
ATOM 2286 C CA . ASN A 1 297 ? 1.081 8.119 6.543 1.00 97.94 297 ASN A CA 1
ATOM 2287 C C . ASN A 1 297 ? 0.223 7.071 7.246 1.00 97.94 297 ASN A C 1
ATOM 2289 O O . ASN A 1 297 ? -0.857 7.409 7.717 1.00 97.94 297 ASN A O 1
ATOM 2293 N N . PHE A 1 298 ? 0.716 5.834 7.378 1.00 98.50 298 PHE A N 1
ATOM 2294 C CA . PHE A 1 298 ? -0.002 4.791 8.103 1.00 98.50 298 PHE A CA 1
ATOM 2295 C C . PHE A 1 298 ? -0.334 5.233 9.535 1.00 98.50 298 PHE A C 1
ATOM 2297 O O . PHE A 1 298 ? -1.494 5.204 9.926 1.00 98.50 298 PHE A O 1
ATOM 2304 N N . TYR A 1 299 ? 0.657 5.709 10.296 1.00 98.06 299 TYR A N 1
ATOM 2305 C CA . TYR A 1 299 ? 0.442 6.106 11.692 1.00 98.06 299 TYR A CA 1
ATOM 2306 C C . TYR A 1 299 ? -0.305 7.431 11.853 1.00 98.06 299 TYR A C 1
ATOM 2308 O O . TYR A 1 299 ? -0.828 7.680 12.926 1.00 98.06 299 TYR A O 1
ATOM 2316 N N . LYS A 1 300 ? -0.366 8.273 10.813 1.00 97.25 300 LYS A N 1
ATOM 2317 C CA . LYS A 1 300 ? -1.194 9.489 10.833 1.00 97.25 300 LYS A CA 1
ATOM 2318 C C . LYS A 1 300 ? -2.678 9.183 10.671 1.00 97.25 300 LYS A C 1
ATOM 2320 O O . LYS A 1 300 ? -3.496 9.919 11.191 1.00 97.25 300 LYS A O 1
ATOM 2325 N N . ILE A 1 301 ? -3.006 8.145 9.902 1.00 97.44 301 ILE A N 1
ATOM 2326 C CA . ILE A 1 301 ? -4.393 7.739 9.644 1.00 97.44 301 ILE A CA 1
ATOM 2327 C C . ILE A 1 301 ? -4.868 6.749 10.711 1.00 97.44 301 ILE A C 1
ATOM 2329 O O . ILE A 1 301 ? -6.032 6.751 11.086 1.00 97.44 301 ILE A O 1
ATOM 2333 N N . ASN A 1 302 ? -3.983 5.881 11.199 1.00 95.31 302 ASN A N 1
ATOM 2334 C CA . ASN A 1 302 ? -4.313 4.818 12.148 1.00 95.31 302 ASN A CA 1
ATOM 2335 C C . ASN A 1 302 ? -3.901 5.167 13.590 1.00 95.31 302 ASN A C 1
ATOM 2337 O O . ASN A 1 302 ? -3.359 4.309 14.295 1.00 95.31 302 ASN A O 1
ATOM 2341 N N . SER A 1 303 ? -4.083 6.429 13.979 1.00 83.81 303 SER A N 1
ATOM 2342 C CA . SER A 1 303 ? -3.834 6.959 15.327 1.00 83.81 303 SER A CA 1
ATOM 2343 C C . SER A 1 303 ? -5.095 7.007 16.170 1.00 83.81 303 SER A C 1
ATOM 2345 O O . SER A 1 303 ? -6.137 7.373 15.585 1.00 83.81 303 SER A O 1
#

Sequence (303 aa):
MSNWSKSVIFGGIYPAPFGEKEGKNNSRKIQFSPVSADSIHERGWAGTRISQLENLLEMAKKSWEKSKSLYLSIKNNLKSHIRQKQELYWPVLVAIVLLCFVFVSKIAFAKEFSIPNNLPIEDSSKLNLVGFENHPSAGKTCLVDGKNIINSEKLAEASKNFDKEKEELKTDIASIVKNTPMAAMVDSISEKDRTVAAFIVGIAMKESKF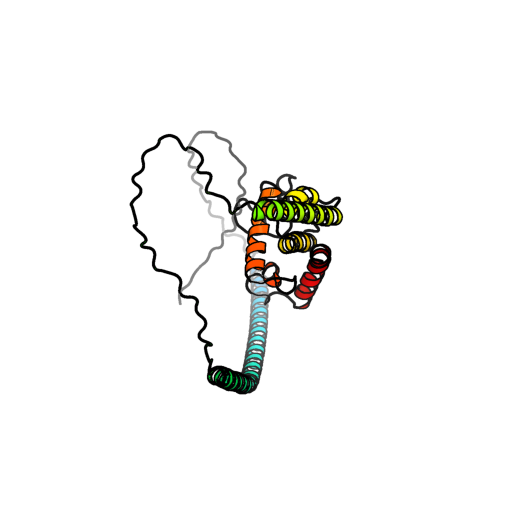GVYSPKVAGRDCYNYWGFKGGGKTVAGGYTCFSSPEDAVEAVGKRIEKMVAKGVRNPAQAISWKCGSSCAGHGAENVRKWIADVGVNFYKINS

pLDDT: mean 79.36, std 21.53, range [33.44, 98.75]

Foldseek 3Di:
DDDDDDDDDDDDDDDDDDDDDDDDDDDDDDDDDDDDPPDPPPPPPVVVVVVVVVVVVVVVVVVVVVVVVVVVVVVVVVVVVVVVVCVVVVVVVVVVVVVVVVVVVVVVVVCPDDDPPDDDDDDDDDDDDDDDDDDDDDDDDPPDDDDPPVVPVVVVVVVVVLVVLLVVLLVLLCVQQPPHPLNQLSNLLSVADLLLSLLVSLQLCLQCNSQVNADDDPNHGLLASRQDADDDDADPPRGHRHPDSNRNCVVSSVVSVVQVVVVDRALLSVLCSVCPPDCPVPDPVVSVVSRVSSRVRSVSRVD

Radius of gyration: 36.48 Å; chains: 1; bounding box: 97×5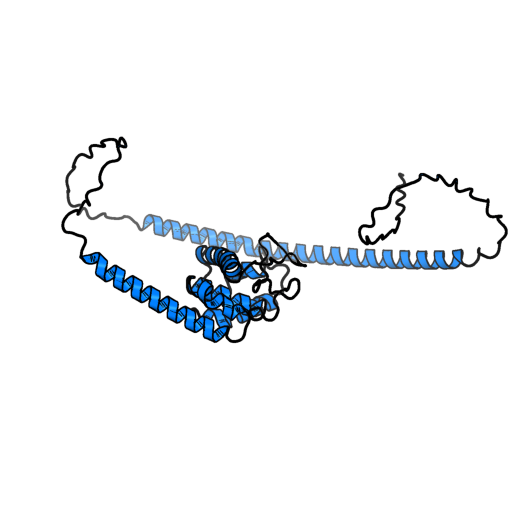5×104 Å

Secondary structure (DSSP, 8-state):
--------------------------------PPPP---GGGHHHHHHHHHHHHHHHHHHHHHHHHHHHHHHHHHHHHHHHHHHHHHHHHHHHHHHHHHHHHHHHHHHHS-----------------------------------S--STTHHHHHHHHHHHHHHHHHHHHHHHHHHTTSGGGGGHHHHHTS-HHHHHHHHHHHHHHHTTTTT--EETTEE----S----SSSB-TTS-B--SSHHHHHHHHHHHHHHHHHTT--STTTTHHHHHTT--TTS-HHHHHHHHHHHHHHHHHH--